Protein AF-A0A1N7KEG3-F1 (afdb_monomer)

Organism: NCBI:txid1161099

Solvent-accessible surface area (backbone atoms only — not comparable to full-atom values): 12971 Å² total; per-residue (Å²): 137,83,78,90,45,62,78,39,63,32,46,33,31,46,54,78,93,48,70,89,59,52,77,68,40,79,45,70,32,32,66,43,70,68,78,50,76,50,59,21,78,75,59,63,53,69,48,45,26,78,82,62,40,30,40,40,30,17,47,94,85,40,78,24,30,35,34,83,50,80,52,70,55,61,47,50,30,37,79,69,72,48,84,52,73,31,46,28,32,35,47,64,62,34,66,95,63,57,53,30,43,31,26,42,28,38,43,67,58,57,72,63,45,54,48,48,51,42,51,51,50,59,50,52,74,73,46,66,90,84,43,46,78,52,74,46,76,48,64,60,54,78,45,27,58,93,49,68,88,51,62,62,54,73,38,78,55,34,45,76,46,74,45,88,60,62,94,89,55,90,65,72,51,33,37,35,34,22,37,81,89,64,52,64,57,40,64,50,46,64,83,44,86,56,37,65,63,52,56,52,42,67,76,74,33,89,43,28,29,40,38,36,38,59,37,71,46,99,87,68,50,53,30,31,43,35,39,40,33,38,77

Structure (mmCIF, N/CA/C/O backbone):
data_AF-A0A1N7KEG3-F1
#
_entry.id   AF-A0A1N7KEG3-F1
#
loop_
_atom_site.group_PDB
_atom_site.id
_atom_site.type_symbol
_atom_site.label_atom_id
_atom_site.label_alt_id
_atom_site.label_comp_id
_atom_site.label_asym_id
_atom_site.label_entity_id
_atom_site.label_seq_id
_atom_site.pdbx_PDB_ins_code
_atom_site.Cartn_x
_atom_site.Cartn_y
_atom_site.Cartn_z
_atom_site.occupancy
_atom_site.B_iso_or_equiv
_atom_site.auth_seq_id
_atom_site.auth_comp_id
_atom_site.auth_asym_id
_atom_site.auth_atom_id
_atom_site.pdbx_PDB_model_num
ATOM 1 N N . MET A 1 1 ? 2.235 18.417 -5.037 1.00 24.36 1 MET A N 1
ATOM 2 C CA . MET A 1 1 ? 3.658 18.332 -5.431 1.00 24.36 1 MET A CA 1
ATOM 3 C C . MET A 1 1 ? 4.254 17.206 -4.620 1.00 24.36 1 MET A C 1
ATOM 5 O O . MET A 1 1 ? 4.095 17.254 -3.410 1.00 24.36 1 MET A O 1
ATOM 9 N N . LEU A 1 2 ? 4.814 16.181 -5.261 1.00 23.03 2 LEU A N 1
ATOM 10 C CA . LEU A 1 2 ? 5.403 15.051 -4.541 1.00 23.03 2 LEU A CA 1
ATOM 11 C C . LEU A 1 2 ? 6.925 15.252 -4.438 1.00 23.03 2 LEU A C 1
ATOM 13 O O . LEU A 1 2 ? 7.518 15.653 -5.447 1.00 23.03 2 LEU A O 1
ATOM 17 N N . PRO A 1 3 ? 7.531 15.061 -3.248 1.00 25.12 3 PRO A N 1
ATOM 18 C CA . PRO A 1 3 ? 8.961 15.243 -3.013 1.00 25.12 3 PRO A CA 1
ATOM 19 C C . PRO A 1 3 ? 9.776 14.140 -3.712 1.00 25.12 3 PRO A C 1
ATOM 21 O O . PRO A 1 3 ? 9.228 13.204 -4.284 1.00 25.12 3 PRO A O 1
ATOM 24 N N . GLY A 1 4 ? 11.094 14.326 -3.779 1.00 29.23 4 GLY A N 1
ATOM 25 C CA . GLY A 1 4 ? 11.983 13.665 -4.738 1.00 29.23 4 GLY A CA 1
ATOM 26 C C . GLY A 1 4 ? 11.990 12.131 -4.706 1.00 29.23 4 GLY A C 1
ATOM 27 O O . GLY A 1 4 ? 12.400 11.520 -3.727 1.00 29.23 4 GLY A O 1
ATOM 28 N N . GLY A 1 5 ? 11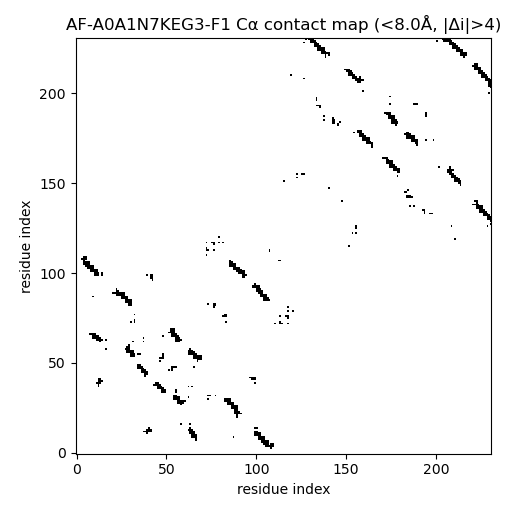.625 11.525 -5.841 1.00 35.38 5 GLY A N 1
ATOM 29 C CA . GLY A 1 5 ? 11.788 10.093 -6.103 1.00 35.38 5 GLY A CA 1
ATOM 30 C C . GLY A 1 5 ? 13.212 9.706 -6.528 1.00 35.38 5 GLY A C 1
ATOM 31 O O . GLY A 1 5 ? 14.027 10.548 -6.905 1.00 35.38 5 GLY A O 1
ATOM 32 N N . PHE A 1 6 ? 13.502 8.402 -6.525 1.00 49.22 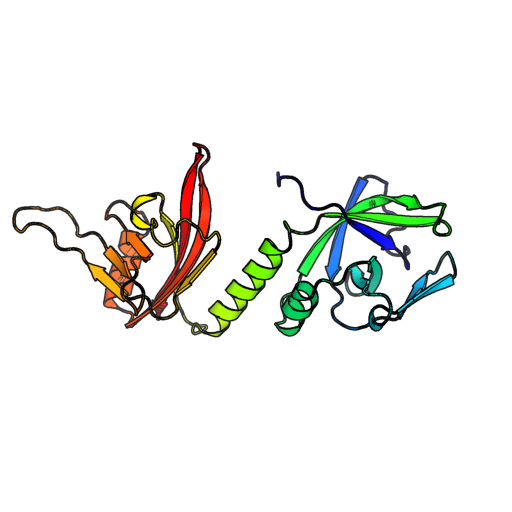6 PHE A N 1
ATOM 33 C CA . PHE A 1 6 ? 14.733 7.868 -7.109 1.00 49.22 6 PHE A CA 1
ATOM 34 C C . PHE A 1 6 ? 14.673 7.956 -8.637 1.00 49.22 6 PHE A C 1
ATOM 36 O O . PHE A 1 6 ? 13.844 7.312 -9.279 1.00 49.22 6 PHE A O 1
ATOM 43 N N . THR A 1 7 ? 15.586 8.731 -9.215 1.00 57.56 7 THR A N 1
ATOM 44 C CA . THR A 1 7 ? 15.780 8.866 -10.661 1.00 57.56 7 THR A CA 1
ATOM 45 C C . THR A 1 7 ? 16.404 7.588 -11.224 1.00 57.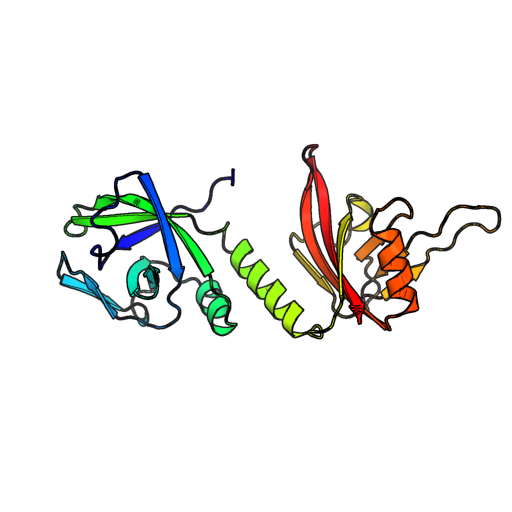56 7 THR A C 1
ATOM 47 O O . THR A 1 7 ? 17.521 7.211 -10.854 1.00 57.56 7 THR A O 1
ATOM 50 N N . ARG A 1 8 ? 15.703 6.912 -12.139 1.00 73.38 8 ARG A N 1
ATOM 51 C CA . ARG A 1 8 ? 16.254 5.806 -12.945 1.00 73.38 8 ARG A CA 1
ATOM 52 C C . ARG A 1 8 ? 16.194 6.151 -14.422 1.00 73.38 8 ARG A C 1
ATOM 54 O O . ARG A 1 8 ? 15.233 6.761 -14.871 1.00 73.38 8 ARG A O 1
ATOM 61 N N . THR A 1 9 ? 17.186 5.721 -15.189 1.00 79.62 9 THR A N 1
ATOM 62 C CA . THR A 1 9 ? 17.136 5.847 -16.648 1.00 79.62 9 THR A CA 1
ATOM 63 C C . THR A 1 9 ? 16.404 4.643 -17.226 1.00 79.62 9 THR A C 1
ATOM 65 O O . THR A 1 9 ? 16.872 3.511 -17.110 1.00 79.62 9 THR A O 1
ATOM 68 N N . LEU A 1 10 ? 15.254 4.884 -17.847 1.00 85.06 10 LEU A N 1
ATOM 69 C CA . LEU A 1 10 ? 14.606 3.946 -18.754 1.00 85.06 10 LEU A CA 1
ATOM 70 C C . LEU A 1 10 ? 15.278 4.059 -20.117 1.00 85.06 10 LEU A C 1
ATOM 72 O O . LEU A 1 10 ? 15.191 5.091 -20.789 1.00 85.06 10 LEU A O 1
ATOM 76 N N . TYR A 1 11 ? 15.941 2.983 -20.518 1.00 85.31 11 TYR A N 1
ATOM 77 C CA . TYR A 1 11 ? 16.557 2.854 -21.827 1.00 85.31 11 TYR A CA 1
ATOM 78 C C . TYR A 1 11 ? 15.470 2.438 -22.818 1.00 85.31 11 TYR A C 1
ATOM 80 O O . TYR A 1 11 ? 14.943 1.327 -22.731 1.00 85.31 11 TYR A O 1
ATOM 88 N N . VAL A 1 12 ? 15.091 3.339 -23.728 1.00 86.81 12 VAL A N 1
ATOM 89 C CA . VAL A 1 12 ? 13.995 3.108 -24.680 1.00 86.81 12 VAL A CA 1
ATOM 90 C C . VAL A 1 12 ? 14.505 2.350 -25.900 1.00 86.81 12 VAL A C 1
ATOM 92 O O . VAL A 1 12 ? 15.305 2.866 -26.679 1.00 86.81 12 VAL A O 1
ATOM 95 N N . TYR A 1 13 ? 14.017 1.125 -26.069 1.00 88.31 13 TYR A N 1
ATOM 96 C CA . TYR A 1 13 ? 14.354 0.231 -27.178 1.00 88.31 13 TYR A CA 1
ATOM 97 C C . TYR A 1 13 ? 13.357 0.379 -28.341 1.00 88.31 13 TYR A C 1
ATOM 99 O O . TYR A 1 13 ? 13.731 0.168 -29.497 1.00 88.31 13 TYR A O 1
ATOM 107 N N . ASP A 1 14 ? 12.124 0.811 -28.060 1.00 87.69 14 ASP A N 1
ATOM 108 C CA . ASP A 1 14 ? 11.145 1.245 -29.060 1.00 87.69 14 ASP A CA 1
ATOM 109 C C . ASP A 1 14 ? 10.625 2.648 -28.726 1.00 87.69 14 ASP A C 1
ATOM 111 O O . ASP A 1 14 ? 9.825 2.831 -27.809 1.00 87.69 14 ASP A O 1
ATOM 115 N N . ASP A 1 15 ? 11.085 3.653 -29.475 1.00 82.62 15 ASP A N 1
ATOM 116 C CA . ASP A 1 15 ? 10.677 5.048 -29.297 1.00 82.62 15 ASP A CA 1
ATOM 117 C C . ASP A 1 15 ? 9.525 5.476 -30.214 1.00 82.62 15 ASP A C 1
ATOM 119 O O . ASP A 1 15 ? 9.118 6.639 -30.165 1.00 82.62 15 ASP A O 1
ATOM 123 N N . SER A 1 16 ? 8.948 4.552 -30.997 1.00 84.44 16 SER A N 1
ATOM 124 C CA . SER A 1 16 ? 7.800 4.829 -31.878 1.00 84.44 16 SER A CA 1
ATOM 125 C C . SER A 1 16 ? 6.645 5.528 -31.139 1.00 84.44 16 SER A C 1
ATOM 127 O O . SER A 1 16 ? 6.122 6.512 -31.664 1.00 84.44 16 SER A O 1
ATOM 129 N N . PRO A 1 17 ? 6.269 5.121 -29.905 1.00 83.12 17 PRO A N 1
ATOM 130 C CA . PRO A 1 17 ? 5.190 5.779 -29.165 1.00 83.12 17 PRO A CA 1
ATOM 131 C C . PRO A 1 17 ? 5.517 7.198 -28.680 1.00 83.12 17 PRO A C 1
ATOM 133 O O . PRO A 1 17 ? 4.617 7.907 -28.235 1.00 83.12 17 PRO A O 1
ATOM 136 N N . PHE A 1 18 ? 6.787 7.607 -28.735 1.00 81.06 18 PHE A N 1
ATOM 137 C CA . PHE A 1 18 ? 7.292 8.863 -28.175 1.00 81.06 18 PHE A CA 1
ATOM 138 C C . PHE A 1 18 ? 7.848 9.810 -29.244 1.00 81.06 18 PHE A C 1
ATOM 140 O O . PHE A 1 18 ? 8.487 10.806 -28.906 1.00 81.06 18 PHE A O 1
ATOM 147 N N . GLN A 1 19 ? 7.624 9.525 -30.531 1.00 80.00 19 GLN A N 1
ATOM 148 C CA . GLN A 1 19 ? 8.151 10.344 -31.629 1.00 80.00 19 GLN A CA 1
ATOM 149 C C . GLN A 1 19 ? 7.662 11.796 -31.578 1.00 80.00 19 GLN A C 1
ATOM 151 O O . GLN A 1 19 ? 8.422 12.701 -31.909 1.00 80.00 19 GLN A O 1
ATOM 156 N N . SER A 1 20 ? 6.429 12.020 -31.118 1.00 82.25 20 SER A N 1
ATOM 157 C CA . SER A 1 20 ? 5.849 13.356 -30.947 1.00 82.25 20 SER A CA 1
ATOM 158 C C . SER A 1 20 ? 6.163 14.003 -29.595 1.00 82.25 20 SER A C 1
ATOM 160 O O . SER A 1 20 ? 5.736 15.130 -29.364 1.00 82.25 20 SER A O 1
ATOM 162 N N . ALA A 1 21 ? 6.841 13.298 -28.684 1.00 82.06 21 ALA A N 1
ATOM 163 C CA . ALA A 1 21 ? 7.107 13.795 -27.340 1.00 82.06 21 ALA A CA 1
ATOM 164 C C . ALA A 1 21 ? 8.352 14.693 -27.321 1.00 82.06 21 ALA A C 1
ATOM 166 O O . ALA A 1 21 ? 9.424 14.308 -27.816 1.00 82.06 21 ALA A O 1
ATOM 167 N N . SER A 1 22 ? 8.205 15.868 -26.721 1.00 83.3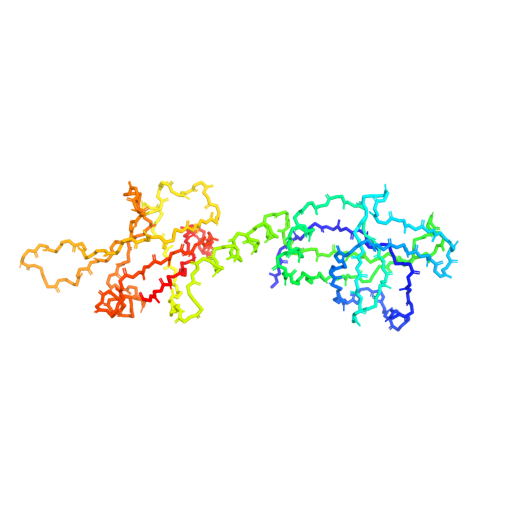8 22 SER A N 1
ATOM 168 C CA . SER A 1 22 ? 9.263 16.855 -26.509 1.00 83.38 22 SER A CA 1
ATOM 169 C C . SER A 1 22 ? 10.061 16.553 -25.241 1.00 83.38 22 SER A C 1
ATOM 171 O O . SER A 1 22 ? 9.601 15.847 -24.345 1.00 83.38 22 SER A O 1
ATOM 173 N N . GLU A 1 23 ? 11.284 17.080 -25.160 1.00 82.56 23 GLU A N 1
ATOM 174 C CA . GLU A 1 23 ? 12.072 17.040 -23.923 1.00 82.56 23 GLU A CA 1
ATOM 175 C C . GLU A 1 23 ? 11.284 17.701 -22.778 1.00 82.56 23 GLU A C 1
ATOM 177 O O . GLU A 1 23 ? 10.722 18.781 -22.950 1.00 82.56 23 GLU A O 1
ATOM 182 N N . GLY A 1 24 ? 11.225 17.040 -21.619 1.00 80.50 24 GLY A N 1
ATOM 183 C CA . GLY A 1 24 ? 10.444 17.482 -20.459 1.00 80.50 24 GLY A CA 1
ATOM 184 C C . GLY A 1 24 ? 9.008 16.948 -20.391 1.00 80.50 24 GLY A C 1
ATOM 185 O O . GLY A 1 24 ? 8.387 17.042 -19.328 1.00 80.50 24 GLY A O 1
ATOM 186 N N . ASP A 1 25 ? 8.490 16.330 -21.458 1.00 82.19 25 ASP A N 1
ATOM 187 C CA . ASP A 1 25 ? 7.147 15.746 -21.444 1.00 82.19 25 ASP A CA 1
ATOM 188 C C . ASP A 1 25 ? 7.023 14.635 -20.396 1.00 82.19 25 ASP A C 1
ATOM 190 O O . ASP A 1 25 ? 7.949 13.859 -20.146 1.00 82.19 25 ASP A O 1
ATOM 194 N N . SER A 1 26 ? 5.842 14.554 -19.784 1.00 82.81 26 SER A N 1
ATOM 195 C CA . SER A 1 26 ? 5.495 13.519 -18.812 1.00 82.81 26 SER A CA 1
ATOM 196 C C . SER A 1 26 ? 4.725 12.385 -19.476 1.00 82.81 26 SER A C 1
ATOM 198 O O . SER A 1 26 ? 3.682 12.608 -20.086 1.00 82.81 26 SER A O 1
ATOM 200 N N . ILE A 1 27 ? 5.206 11.160 -19.298 1.00 85.44 27 ILE A N 1
ATOM 201 C CA . ILE A 1 27 ? 4.629 9.941 -19.863 1.00 85.44 27 ILE A CA 1
ATOM 202 C C . ILE A 1 27 ? 4.418 8.935 -18.736 1.00 85.44 27 ILE A C 1
ATOM 204 O O . ILE A 1 27 ? 5.209 8.872 -17.801 1.00 85.44 27 ILE A O 1
ATOM 208 N N . TYR A 1 28 ? 3.359 8.136 -18.813 1.00 84.31 28 TYR A N 1
ATOM 209 C CA . TYR A 1 28 ? 3.124 7.053 -17.863 1.00 84.31 28 TYR A CA 1
ATOM 210 C C . TYR A 1 28 ? 3.484 5.718 -18.495 1.00 84.31 28 TYR A C 1
ATOM 212 O O . TYR A 1 28 ? 3.039 5.410 -19.602 1.00 84.31 28 TYR A O 1
ATOM 220 N N . VAL A 1 29 ? 4.281 4.935 -17.781 1.00 85.94 29 VAL A N 1
ATOM 221 C CA . VAL A 1 29 ? 4.662 3.583 -18.181 1.00 85.94 29 VAL A CA 1
ATOM 222 C C . VAL A 1 29 ? 4.264 2.596 -17.099 1.00 85.94 29 VAL A C 1
ATOM 224 O O . VAL A 1 29 ? 4.275 2.907 -15.912 1.00 85.94 29 VAL A O 1
ATOM 227 N N . GLU A 1 30 ? 3.893 1.403 -17.518 1.00 85.19 30 GLU A N 1
ATOM 228 C CA . GLU A 1 30 ? 3.509 0.302 -16.648 1.00 85.19 30 GLU A CA 1
ATOM 229 C C . GLU A 1 30 ? 4.646 -0.711 -16.582 1.00 85.19 30 GLU A C 1
ATOM 231 O O . GLU A 1 30 ? 5.347 -0.927 -17.567 1.00 85.19 30 GLU A O 1
ATOM 236 N N . PHE A 1 31 ? 4.846 -1.339 -15.432 1.00 82.12 31 PHE A N 1
ATOM 237 C CA . PHE A 1 31 ? 5.831 -2.407 -15.313 1.00 82.12 31 PHE A CA 1
ATOM 238 C C . PHE A 1 31 ? 5.376 -3.646 -16.093 1.00 82.12 31 PHE A C 1
ATOM 240 O O . PHE A 1 31 ? 4.280 -4.155 -15.863 1.00 82.12 31 PHE A O 1
ATOM 247 N N . PHE A 1 32 ? 6.219 -4.142 -17.006 1.00 83.88 32 PHE A N 1
ATOM 248 C CA . PHE A 1 32 ? 6.014 -5.446 -17.624 1.00 83.88 32 PHE A CA 1
ATOM 249 C C . PHE A 1 32 ? 6.527 -6.527 -16.673 1.00 83.88 32 PHE A C 1
ATOM 251 O O . PHE A 1 32 ? 7.689 -6.495 -16.263 1.00 83.88 32 PHE A O 1
ATOM 258 N N . PRO A 1 33 ? 5.684 -7.498 -16.338 1.00 67.81 33 PRO A N 1
ATOM 259 C CA . PRO A 1 33 ? 6.000 -8.426 -15.270 1.00 67.81 33 PRO A CA 1
ATOM 260 C C . PRO A 1 33 ? 6.635 -9.741 -15.700 1.00 67.81 33 PRO A C 1
ATOM 262 O O . PRO A 1 33 ? 7.205 -10.460 -14.880 1.00 67.81 33 PRO A O 1
ATOM 265 N N . GLY A 1 34 ? 6.456 -10.086 -16.969 1.00 73.50 34 GLY A N 1
ATOM 266 C CA . GLY A 1 34 ? 7.052 -11.268 -17.545 1.00 73.50 34 GLY A CA 1
ATOM 267 C C . GLY A 1 34 ? 8.506 -11.019 -17.899 1.00 73.50 34 GLY A C 1
ATOM 268 O O . GLY A 1 34 ? 9.056 -9.924 -17.762 1.00 73.50 34 GLY A O 1
ATOM 269 N N . GLU A 1 35 ? 9.115 -12.058 -18.435 1.00 82.69 35 GLU A N 1
ATOM 270 C CA . GLU A 1 35 ? 10.404 -11.922 -19.082 1.00 82.69 35 GLU A CA 1
ATOM 271 C C . GLU A 1 35 ? 10.187 -11.484 -20.523 1.00 82.69 35 GLU A C 1
ATOM 273 O O . GLU A 1 35 ? 9.289 -11.963 -21.218 1.00 82.69 35 GLU A O 1
ATOM 278 N N . ALA A 1 36 ? 11.008 -10.546 -20.961 1.00 86.19 36 ALA A N 1
ATOM 279 C CA . ALA A 1 36 ? 10.976 -10.004 -22.294 1.00 86.19 36 ALA A CA 1
ATOM 280 C C . ALA A 1 36 ? 12.386 -9.993 -22.873 1.00 86.19 36 ALA A C 1
ATOM 282 O O . ALA A 1 36 ? 13.368 -9.679 -22.199 1.00 86.19 36 ALA A O 1
ATOM 283 N N . VAL A 1 37 ? 12.451 -10.275 -24.167 1.00 91.12 37 VAL A N 1
ATOM 284 C CA . VAL A 1 37 ? 13.624 -9.982 -24.978 1.00 91.12 37 VAL A CA 1
ATOM 285 C C . VAL A 1 37 ? 13.279 -8.759 -25.809 1.00 91.12 37 VAL A C 1
ATOM 287 O O . VAL A 1 37 ? 12.388 -8.814 -26.658 1.00 91.12 37 VAL A O 1
ATOM 290 N N . LEU A 1 38 ? 13.943 -7.638 -25.541 1.00 90.69 38 LEU A N 1
ATOM 291 C CA . LEU A 1 38 ? 13.735 -6.403 -26.290 1.00 90.69 38 LEU A CA 1
ATOM 292 C C . LEU A 1 38 ? 14.910 -6.192 -27.227 1.00 90.69 38 LEU A C 1
ATOM 294 O O . LEU A 1 38 ? 16.064 -6.270 -26.817 1.00 90.69 38 LEU A O 1
ATOM 298 N N . ARG A 1 39 ? 14.611 -5.850 -28.479 1.00 90.44 39 ARG A N 1
ATOM 299 C CA . ARG A 1 39 ? 15.610 -5.442 -29.463 1.00 90.44 39 ARG A CA 1
ATOM 300 C C . ARG A 1 39 ? 15.402 -3.981 -29.826 1.00 90.44 39 ARG A C 1
ATOM 302 O O . ARG A 1 39 ? 14.319 -3.592 -30.249 1.00 90.44 39 ARG A O 1
ATOM 309 N N . SER A 1 40 ? 16.448 -3.183 -29.662 1.00 85.56 40 SER A N 1
ATOM 310 C CA . SER A 1 40 ? 16.448 -1.760 -29.967 1.00 85.56 40 SER A CA 1
ATOM 311 C C . SER A 1 40 ? 16.233 -1.555 -31.461 1.00 85.56 40 SER A C 1
ATOM 313 O O . SER A 1 40 ? 17.023 -2.037 -32.276 1.00 85.56 40 SER A O 1
ATOM 315 N N . LYS A 1 41 ? 15.198 -0.795 -31.832 1.00 83.75 41 LYS A N 1
ATOM 316 C CA . LYS A 1 41 ? 14.941 -0.418 -33.232 1.00 83.75 41 LYS A CA 1
ATOM 317 C C . LYS A 1 41 ? 16.010 0.517 -33.804 1.00 83.75 41 LYS A C 1
ATOM 319 O O . LYS A 1 41 ? 16.135 0.611 -35.020 1.00 83.75 41 LYS A O 1
ATOM 324 N N . LYS A 1 42 ? 16.775 1.202 -32.946 1.00 80.25 42 LYS A N 1
ATOM 325 C CA . LYS A 1 42 ? 17.812 2.167 -33.348 1.00 80.25 42 LYS A CA 1
ATOM 326 C C . LYS A 1 42 ? 19.196 1.548 -33.463 1.00 80.25 42 LYS A C 1
ATOM 328 O O . LYS A 1 42 ? 19.848 1.688 -34.489 1.00 80.25 42 LYS A O 1
ATOM 333 N N . SER A 1 43 ? 19.644 0.881 -32.404 1.00 80.12 43 SER A N 1
ATOM 334 C CA . SER A 1 43 ? 21.006 0.344 -32.314 1.00 80.12 43 SER A CA 1
ATOM 335 C C . SER A 1 43 ? 21.093 -1.142 -32.659 1.00 80.12 43 SER A C 1
ATOM 337 O O . SER A 1 43 ? 22.189 -1.666 -32.826 1.00 80.12 43 SER A O 1
ATOM 339 N N . GLY A 1 44 ? 19.962 -1.852 -32.731 1.00 82.69 44 GLY A N 1
ATOM 340 C CA . GLY A 1 44 ? 19.927 -3.305 -32.907 1.00 82.69 44 GLY A CA 1
ATOM 341 C C . GLY A 1 44 ? 20.334 -4.10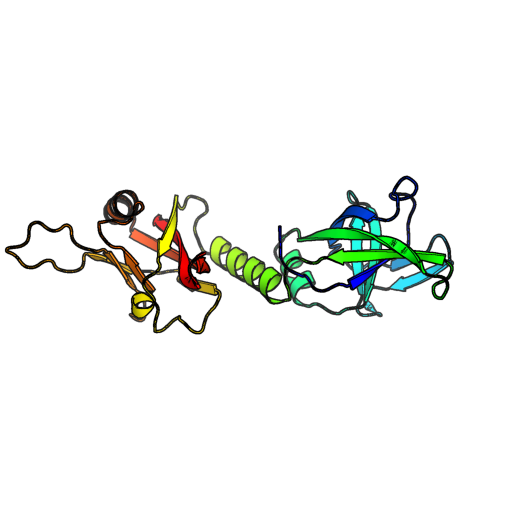5 -31.664 1.00 82.69 44 GLY A C 1
ATOM 342 O O . GLY A 1 44 ? 20.204 -5.331 -31.690 1.00 82.69 44 GLY A O 1
ATOM 343 N N . ALA A 1 45 ? 20.780 -3.432 -30.595 1.00 83.44 45 ALA A N 1
ATOM 344 C CA . ALA A 1 45 ? 21.128 -4.035 -29.312 1.00 83.44 45 ALA A CA 1
ATOM 345 C C . ALA A 1 45 ? 19.946 -4.825 -28.746 1.00 83.44 45 ALA A C 1
ATOM 347 O O . ALA A 1 45 ? 18.796 -4.413 -28.891 1.00 83.44 45 ALA A O 1
ATOM 348 N N . THR A 1 46 ? 20.227 -5.958 -28.115 1.00 88.56 46 THR A N 1
ATOM 349 C CA . THR A 1 46 ? 19.206 -6.820 -27.516 1.00 88.56 46 THR A CA 1
ATOM 350 C C . THR A 1 46 ? 19.444 -6.899 -26.019 1.00 88.56 46 THR A C 1
ATOM 352 O O . THR A 1 46 ? 20.596 -6.974 -25.611 1.00 88.56 46 THR A O 1
ATOM 355 N N . VAL A 1 47 ? 18.363 -6.873 -25.243 1.00 88.19 47 VAL A N 1
ATOM 356 C CA . VAL A 1 47 ? 18.374 -7.124 -23.802 1.00 88.19 47 VAL A CA 1
ATOM 357 C C . VAL A 1 47 ? 17.437 -8.280 -23.488 1.00 88.19 47 VAL A C 1
ATOM 359 O O . VAL A 1 47 ? 16.282 -8.278 -23.925 1.00 88.19 47 VAL A O 1
ATOM 362 N N . ASP A 1 48 ? 17.929 -9.257 -22.735 1.00 87.50 48 ASP A N 1
ATOM 363 C CA . ASP A 1 48 ? 17.109 -10.311 -22.135 1.00 87.50 48 ASP A CA 1
ATOM 364 C C . ASP A 1 48 ? 16.908 -9.991 -20.652 1.00 87.50 48 ASP A C 1
ATOM 366 O O . ASP A 1 48 ? 17.839 -10.068 -19.843 1.00 87.50 48 ASP A O 1
ATOM 370 N N . THR A 1 49 ? 15.678 -9.638 -20.272 1.00 85.56 49 THR A N 1
ATOM 371 C CA . THR A 1 49 ? 15.372 -9.243 -18.890 1.00 85.56 49 THR A CA 1
ATOM 372 C C . THR A 1 49 ? 15.654 -10.345 -17.871 1.00 85.56 49 THR A C 1
ATOM 374 O O . THR A 1 49 ? 15.913 -10.034 -16.708 1.00 85.56 49 THR A O 1
ATOM 377 N N . ARG A 1 50 ? 15.618 -11.623 -18.280 1.00 81.12 50 ARG A N 1
ATOM 378 C CA . ARG A 1 50 ? 15.944 -12.760 -17.407 1.00 81.12 50 ARG A CA 1
ATOM 379 C C . ARG A 1 50 ? 17.438 -12.797 -17.090 1.00 81.12 50 ARG A C 1
ATOM 381 O O . ARG A 1 50 ? 17.808 -13.066 -15.951 1.00 81.12 50 ARG A O 1
ATOM 388 N N . GLN A 1 51 ? 18.285 -12.541 -18.085 1.00 83.75 51 GLN A N 1
ATOM 389 C CA . GLN A 1 51 ? 19.741 -12.683 -17.970 1.00 83.75 51 GLN A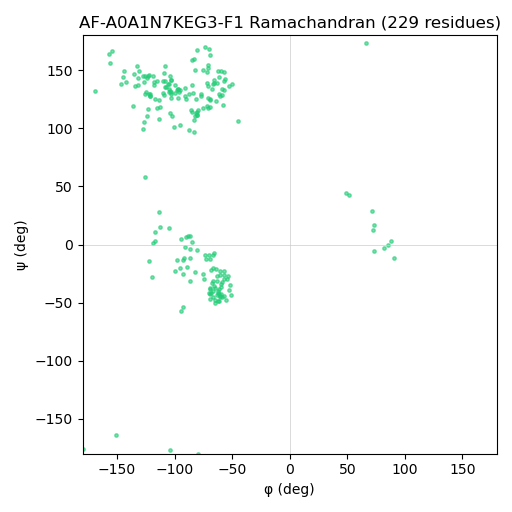 CA 1
ATOM 390 C C . GLN A 1 51 ? 20.413 -11.427 -17.408 1.00 83.75 51 GLN A C 1
ATOM 392 O O . GLN A 1 51 ? 21.421 -11.523 -16.712 1.00 83.75 51 GLN A O 1
ATOM 397 N N . GLU A 1 52 ? 19.848 -10.251 -17.680 1.00 79.94 52 GLU A N 1
ATOM 398 C CA . GLU A 1 52 ? 20.515 -8.966 -17.440 1.00 79.94 52 GLU A CA 1
ATOM 399 C C . GLU A 1 52 ? 19.996 -8.207 -16.212 1.00 79.94 52 GLU A C 1
ATOM 401 O O . GLU A 1 52 ? 20.283 -7.021 -16.047 1.00 79.94 52 GLU A O 1
ATOM 406 N N . ASN A 1 53 ? 19.235 -8.867 -15.328 1.00 78.06 53 ASN A N 1
ATOM 407 C CA . ASN A 1 53 ? 18.603 -8.233 -14.160 1.00 78.06 53 ASN A CA 1
ATOM 408 C C . ASN A 1 53 ? 17.862 -6.939 -14.536 1.00 78.06 53 ASN A C 1
ATOM 410 O O . ASN A 1 53 ? 17.980 -5.910 -13.865 1.00 78.06 53 ASN A O 1
ATOM 414 N N . ALA A 1 54 ? 17.118 -6.986 -15.638 1.00 80.44 54 ALA A N 1
ATOM 415 C CA . ALA A 1 54 ? 16.401 -5.838 -16.162 1.00 80.44 54 ALA A CA 1
ATOM 416 C C . ALA A 1 54 ? 14.894 -5.998 -15.962 1.00 80.44 54 ALA A C 1
ATOM 418 O O . ALA A 1 54 ? 14.363 -7.104 -15.893 1.00 80.44 54 ALA A O 1
ATOM 419 N N . VAL A 1 55 ? 14.199 -4.871 -15.876 1.00 82.69 55 VAL A N 1
ATOM 420 C CA . VAL A 1 55 ? 12.740 -4.812 -15.784 1.00 82.69 55 VAL A CA 1
ATOM 421 C C . VAL A 1 55 ? 12.227 -4.092 -17.014 1.00 82.69 55 VAL A C 1
ATOM 423 O O . VAL A 1 55 ? 12.685 -2.988 -17.312 1.00 82.69 55 VAL A O 1
ATOM 426 N N . CYS A 1 56 ? 11.312 -4.728 -17.740 1.00 88.25 56 CYS A N 1
ATOM 427 C CA . CYS A 1 56 ? 10.687 -4.145 -18.917 1.00 88.25 56 CYS A CA 1
ATOM 428 C C . CYS A 1 56 ? 9.525 -3.229 -18.514 1.00 88.25 56 CYS A C 1
ATOM 430 O O . CYS A 1 56 ? 8.873 -3.437 -17.494 1.00 88.25 56 CYS A O 1
ATOM 432 N N . TYR A 1 57 ? 9.275 -2.206 -19.327 1.00 88.75 57 TYR A N 1
ATOM 433 C CA . TYR A 1 57 ? 8.162 -1.282 -19.166 1.00 88.75 57 TYR A CA 1
ATOM 434 C C . TYR A 1 57 ? 7.312 -1.244 -20.427 1.00 88.75 57 TYR A C 1
ATOM 436 O O . TYR A 1 57 ? 7.821 -1.282 -21.552 1.00 88.75 57 TYR A O 1
ATOM 444 N N . LEU A 1 58 ? 6.009 -1.115 -20.212 1.00 90.12 58 LEU A N 1
ATOM 445 C CA . LEU A 1 58 ? 4.981 -0.971 -21.220 1.00 90.12 58 LEU A CA 1
ATOM 446 C C . LEU A 1 58 ? 4.524 0.483 -21.310 1.00 90.12 58 LEU A C 1
ATOM 448 O O . LEU A 1 58 ? 4.303 1.148 -20.301 1.00 90.12 58 LEU A O 1
ATOM 452 N N . HIS A 1 59 ? 4.259 0.953 -22.520 1.00 89.06 59 HIS A N 1
ATOM 453 C CA . HIS A 1 59 ? 3.446 2.137 -22.757 1.00 89.06 59 HIS A CA 1
ATOM 454 C C . HIS A 1 59 ? 2.181 1.708 -23.494 1.00 89.06 59 HIS A C 1
ATOM 456 O O . HIS A 1 59 ? 2.254 1.178 -24.602 1.00 89.06 59 HIS A O 1
ATOM 462 N N . ARG A 1 60 ? 1.012 1.911 -22.870 1.00 86.50 60 ARG A N 1
ATOM 463 C CA . ARG A 1 60 ? -0.296 1.494 -23.420 1.00 86.50 60 ARG A CA 1
ATOM 464 C C . ARG A 1 60 ? -0.313 0.016 -23.856 1.00 86.50 60 ARG A C 1
ATOM 466 O O . ARG A 1 60 ? -0.812 -0.317 -24.926 1.00 86.50 60 ARG A O 1
ATOM 473 N N . GLY A 1 61 ? 0.276 -0.859 -23.039 1.00 85.12 61 GLY A N 1
ATOM 474 C CA . GLY A 1 61 ? 0.350 -2.301 -23.296 1.00 85.12 61 GLY A CA 1
ATOM 475 C C . GLY A 1 61 ? 1.471 -2.755 -24.241 1.00 85.12 61 GLY A C 1
ATOM 476 O O . GLY A 1 61 ? 1.621 -3.954 -24.439 1.00 85.12 61 GLY A O 1
ATOM 477 N N . GLN A 1 62 ? 2.266 -1.842 -24.812 1.00 89.06 62 GLN A N 1
ATOM 478 C CA . GLN A 1 62 ? 3.364 -2.181 -25.728 1.00 89.06 62 GLN A CA 1
ATOM 479 C C . GLN A 1 62 ? 4.731 -2.043 -25.042 1.00 89.06 62 GLN A C 1
ATOM 481 O O . GLN A 1 62 ? 4.969 -0.997 -24.434 1.00 89.06 62 GLN A O 1
ATOM 486 N N . PRO A 1 63 ? 5.641 -3.032 -25.138 1.00 90.25 63 PRO A N 1
ATOM 487 C CA . PRO A 1 63 ? 6.993 -2.926 -24.589 1.00 90.25 63 PRO A CA 1
ATOM 488 C C . PRO A 1 63 ? 7.770 -1.769 -25.215 1.00 90.25 63 PRO A C 1
ATOM 490 O O . PRO A 1 63 ? 7.878 -1.684 -26.436 1.00 90.25 63 PRO A O 1
ATOM 493 N N . VAL A 1 64 ? 8.335 -0.891 -24.385 1.00 90.81 64 VAL A N 1
ATOM 494 C CA . VAL A 1 64 ? 9.077 0.292 -24.861 1.00 90.81 64 VAL A CA 1
ATOM 495 C C . VAL A 1 64 ? 10.531 0.327 -24.427 1.00 90.81 64 VAL A C 1
ATOM 497 O O . VAL A 1 64 ? 11.367 0.899 -25.125 1.00 90.81 64 VAL A O 1
ATOM 500 N N . GLY A 1 65 ? 10.877 -0.276 -23.295 1.00 89.50 65 GLY A N 1
ATOM 501 C CA . GLY A 1 65 ? 12.236 -0.183 -22.780 1.00 89.50 65 GLY A CA 1
ATOM 502 C C . GLY A 1 65 ? 12.450 -0.936 -21.484 1.00 89.50 65 GLY A C 1
ATOM 503 O O . GLY A 1 65 ? 11.544 -1.611 -20.989 1.00 89.50 65 GLY A O 1
ATOM 504 N N . VAL A 1 66 ? 13.660 -0.797 -20.948 1.00 87.19 66 VAL A N 1
ATOM 505 C CA . VAL A 1 66 ? 14.080 -1.458 -19.712 1.00 87.19 66 VAL A CA 1
ATOM 506 C C . VAL A 1 66 ? 14.785 -0.518 -18.736 1.00 87.19 66 VAL A C 1
ATOM 508 O O . VAL A 1 66 ? 15.439 0.447 -19.138 1.00 87.19 66 VAL A O 1
ATOM 511 N N . THR A 1 67 ? 14.713 -0.844 -17.447 1.00 85.12 67 THR A N 1
ATOM 512 C CA . THR A 1 67 ? 15.686 -0.395 -16.439 1.00 85.12 67 THR A CA 1
ATOM 513 C C . THR A 1 67 ? 16.545 -1.566 -16.000 1.00 85.12 67 THR A C 1
ATOM 515 O O . THR A 1 67 ? 16.012 -2.650 -15.773 1.00 85.12 67 THR A O 1
ATOM 518 N N . PHE A 1 68 ? 17.839 -1.343 -15.789 1.00 76.12 68 PHE A N 1
ATOM 519 C CA . PHE A 1 68 ? 18.737 -2.346 -15.216 1.00 76.12 68 PHE A CA 1
ATOM 520 C C . PHE A 1 68 ? 18.711 -2.246 -13.686 1.00 76.12 68 PHE A C 1
ATOM 522 O O . PHE A 1 68 ? 19.331 -1.362 -13.096 1.00 76.12 68 PHE A O 1
ATOM 529 N N . SER A 1 69 ? 17.927 -3.114 -13.051 1.00 67.56 69 SER A N 1
ATOM 530 C CA . SER A 1 69 ? 17.884 -3.308 -11.601 1.00 67.56 69 SER A CA 1
ATOM 531 C C . SER A 1 69 ? 17.072 -4.559 -11.278 1.00 67.56 69 SER A C 1
ATOM 533 O O . SER A 1 69 ? 15.932 -4.680 -11.732 1.00 67.56 69 SER A O 1
ATOM 535 N N . SER A 1 70 ? 17.588 -5.436 -10.418 1.00 57.53 70 SER A N 1
ATOM 536 C CA . SER A 1 70 ? 16.759 -6.448 -9.771 1.00 57.53 70 SER A CA 1
ATOM 537 C C . SER A 1 70 ? 15.925 -5.771 -8.683 1.00 57.53 70 SER A C 1
ATOM 539 O O . SER A 1 70 ? 16.457 -5.202 -7.734 1.00 57.53 70 SER A O 1
ATOM 541 N N . ASN A 1 71 ? 14.603 -5.800 -8.810 1.00 67.31 71 ASN A N 1
ATOM 542 C CA . ASN A 1 71 ? 13.735 -5.450 -7.693 1.00 67.31 71 ASN A CA 1
ATOM 543 C C . ASN A 1 71 ? 12.731 -6.583 -7.504 1.00 67.31 71 ASN A C 1
ATOM 545 O O . ASN A 1 71 ? 11.766 -6.706 -8.260 1.00 67.31 71 ASN A O 1
ATOM 549 N N . ALA A 1 72 ? 13.022 -7.453 -6.533 1.00 69.25 72 ALA A N 1
ATOM 550 C CA . ALA A 1 72 ? 12.184 -8.599 -6.190 1.00 69.25 72 ALA A CA 1
ATOM 551 C C . ALA A 1 72 ? 10.736 -8.173 -5.893 1.00 69.25 72 ALA A C 1
ATOM 553 O O . ALA A 1 72 ? 9.806 -8.903 -6.222 1.00 69.25 72 ALA A O 1
ATOM 554 N N . ASP A 1 73 ? 10.539 -6.954 -5.388 1.00 69.19 73 ASP A N 1
ATOM 555 C CA . ASP A 1 73 ? 9.219 -6.437 -5.032 1.00 69.19 73 ASP A CA 1
ATOM 556 C C . ASP A 1 73 ? 8.391 -6.049 -6.251 1.00 69.19 73 ASP A C 1
ATOM 558 O O . ASP A 1 73 ? 7.180 -6.211 -6.234 1.00 69.19 73 ASP A O 1
ATOM 562 N N . LEU A 1 74 ? 9.014 -5.624 -7.353 1.00 69.62 74 LEU A N 1
ATOM 563 C CA . LEU A 1 74 ? 8.278 -5.390 -8.600 1.00 69.62 74 LEU A CA 1
ATOM 564 C C . LEU A 1 74 ? 7.726 -6.700 -9.170 1.00 69.62 74 LEU A C 1
ATOM 566 O O . LEU A 1 74 ? 6.589 -6.742 -9.637 1.00 69.62 74 LEU A O 1
ATOM 570 N N . LYS A 1 75 ? 8.524 -7.775 -9.096 1.00 69.44 75 LYS A N 1
ATOM 571 C CA . LYS A 1 75 ? 8.092 -9.118 -9.504 1.00 69.44 75 LYS A CA 1
ATOM 572 C C . LYS A 1 75 ? 6.971 -9.622 -8.594 1.00 69.44 75 LYS A C 1
ATOM 574 O O . LYS A 1 75 ? 5.927 -10.029 -9.092 1.00 69.44 75 LYS A O 1
ATOM 579 N N . LEU A 1 76 ? 7.148 -9.502 -7.278 1.00 71.50 76 LEU A N 1
ATOM 580 C CA . LEU A 1 76 ? 6.160 -9.921 -6.283 1.00 71.50 76 LEU A CA 1
ATOM 581 C C . LEU A 1 76 ? 4.840 -9.140 -6.389 1.00 71.50 76 LEU A C 1
ATOM 583 O O . LEU A 1 76 ? 3.767 -9.734 -6.304 1.00 71.50 76 LEU A O 1
ATOM 587 N N . ALA A 1 77 ? 4.896 -7.821 -6.599 1.00 68.75 77 ALA A N 1
ATOM 588 C CA . ALA A 1 77 ? 3.711 -6.992 -6.811 1.00 68.75 77 ALA A CA 1
ATOM 589 C C . ALA A 1 77 ? 2.902 -7.501 -8.006 1.00 68.75 77 ALA A C 1
ATOM 591 O O . ALA A 1 77 ? 1.686 -7.667 -7.908 1.00 68.75 77 ALA A O 1
ATOM 592 N N . HIS A 1 78 ? 3.575 -7.834 -9.106 1.00 66.31 78 HIS A N 1
ATOM 593 C CA . HIS A 1 78 ? 2.883 -8.428 -10.232 1.00 66.31 78 HIS A CA 1
ATOM 594 C C . HIS A 1 78 ? 2.331 -9.828 -9.956 1.00 66.31 78 HIS A C 1
ATOM 596 O O . HIS A 1 78 ? 1.206 -10.102 -10.362 1.00 66.31 78 HIS A O 1
ATOM 602 N N . GLU A 1 79 ? 3.088 -10.734 -9.329 1.00 69.69 79 GLU A N 1
ATOM 603 C CA . GLU A 1 79 ? 2.580 -12.079 -8.994 1.00 69.69 79 GLU A CA 1
ATOM 604 C C . GLU A 1 79 ? 1.265 -11.998 -8.203 1.00 69.69 79 GLU A C 1
ATOM 606 O O . GLU A 1 79 ? 0.401 -12.865 -8.307 1.00 69.69 79 GLU A O 1
ATOM 611 N N . LYS A 1 80 ? 1.085 -10.896 -7.473 1.00 66.44 80 LYS A N 1
ATOM 612 C CA . LYS A 1 80 ? -0.121 -10.535 -6.730 1.00 66.44 80 LYS A CA 1
ATOM 613 C C . LYS A 1 80 ? -1.161 -9.745 -7.539 1.00 66.44 80 LYS A C 1
ATOM 615 O O . LYS A 1 80 ? -2.134 -9.278 -6.969 1.00 66.44 80 LYS A O 1
ATOM 620 N N . GLY A 1 81 ? -0.992 -9.569 -8.845 1.00 65.69 81 GLY A N 1
ATOM 621 C CA . GLY A 1 81 ? -1.908 -8.823 -9.716 1.00 65.69 81 GLY A CA 1
ATOM 622 C C . GLY A 1 81 ? -1.887 -7.301 -9.522 1.00 65.69 81 GLY A C 1
ATOM 623 O O . GLY A 1 81 ? -2.769 -6.607 -10.033 1.00 65.69 81 GLY A O 1
ATOM 624 N N . ILE A 1 82 ? -0.903 -6.755 -8.801 1.00 69.75 82 ILE A N 1
ATOM 625 C CA . ILE A 1 82 ? -0.785 -5.317 -8.541 1.00 69.75 82 ILE A CA 1
ATOM 626 C C . ILE A 1 82 ? -0.131 -4.650 -9.751 1.00 69.75 82 ILE A C 1
ATOM 628 O O . ILE A 1 82 ? 1.046 -4.856 -10.050 1.00 69.75 82 ILE A O 1
ATOM 632 N N . ARG A 1 83 ? -0.900 -3.808 -10.445 1.00 72.19 83 ARG A N 1
ATOM 633 C CA . ARG A 1 83 ? -0.399 -3.011 -11.569 1.00 72.19 83 ARG A CA 1
ATOM 634 C C . ARG A 1 83 ? 0.356 -1.798 -11.045 1.00 72.19 83 ARG A C 1
ATOM 636 O O . ARG A 1 83 ? -0.231 -0.911 -10.428 1.00 72.19 83 ARG A O 1
ATOM 643 N N . LEU A 1 84 ? 1.653 -1.747 -11.319 1.00 72.56 84 LEU A N 1
ATOM 644 C CA . LEU A 1 84 ? 2.505 -0.619 -10.962 1.00 72.56 84 LEU A CA 1
ATOM 645 C C . LEU A 1 84 ? 2.639 0.321 -12.165 1.00 72.56 84 LEU A C 1
ATOM 647 O O . LEU A 1 84 ? 2.930 -0.114 -13.281 1.00 72.56 84 LEU A O 1
ATOM 651 N N . ILE A 1 85 ? 2.435 1.618 -11.936 1.00 76.50 85 ILE A N 1
ATOM 652 C CA . ILE A 1 85 ? 2.565 2.663 -12.957 1.00 76.50 85 ILE A CA 1
ATOM 653 C C . ILE A 1 85 ? 3.618 3.662 -12.483 1.00 76.50 85 ILE A C 1
ATOM 655 O O . ILE A 1 85 ? 3.535 4.189 -11.375 1.00 76.50 85 ILE A O 1
ATOM 659 N N . ALA A 1 86 ? 4.603 3.932 -13.331 1.00 76.38 86 ALA A N 1
ATOM 660 C CA . ALA A 1 86 ? 5.646 4.918 -13.100 1.00 76.38 86 ALA A CA 1
ATOM 661 C C . ALA A 1 86 ? 5.463 6.128 -14.021 1.00 76.38 86 ALA A C 1
ATOM 663 O O . ALA A 1 86 ? 5.020 6.009 -15.168 1.00 76.38 86 ALA A O 1
ATOM 664 N N . LYS A 1 87 ? 5.846 7.306 -13.525 1.00 79.88 87 LYS A N 1
ATOM 665 C CA . LYS A 1 87 ? 5.928 8.522 -14.334 1.00 79.88 87 LYS A CA 1
ATOM 666 C C . LYS A 1 87 ? 7.335 8.625 -14.920 1.00 79.88 87 LYS A C 1
ATOM 668 O O . LYS A 1 87 ? 8.313 8.624 -14.184 1.00 79.88 87 LYS A O 1
ATOM 673 N N . ALA A 1 88 ? 7.444 8.756 -16.232 1.00 81.69 88 ALA A N 1
ATOM 674 C CA . ALA A 1 88 ? 8.681 8.982 -16.963 1.00 81.69 88 ALA A CA 1
ATOM 675 C C . ALA A 1 88 ? 8.721 10.421 -17.500 1.00 81.69 88 ALA A C 1
ATOM 677 O O . ALA A 1 88 ? 7.729 10.902 -18.045 1.00 81.69 88 ALA A O 1
ATOM 678 N N . ILE A 1 89 ? 9.858 11.101 -17.370 1.00 83.50 89 ILE A N 1
ATOM 679 C CA . ILE A 1 89 ? 10.128 12.401 -17.991 1.00 83.50 89 ILE A CA 1
ATOM 680 C C . ILE A 1 89 ? 11.036 12.194 -19.195 1.00 83.50 89 ILE A C 1
ATOM 682 O O . ILE A 1 89 ? 12.058 11.509 -19.109 1.00 83.50 89 ILE A O 1
ATOM 686 N N . VAL A 1 90 ? 10.666 12.786 -20.325 1.00 81.06 90 VAL A N 1
ATOM 687 C CA . VAL A 1 90 ? 11.425 12.671 -21.569 1.00 81.06 90 VAL A CA 1
ATOM 688 C C . VAL A 1 90 ? 12.757 13.408 -21.467 1.00 81.06 90 VAL A C 1
ATOM 690 O O . VAL A 1 90 ? 12.783 14.622 -21.285 1.00 81.06 90 VAL A O 1
ATOM 693 N N . GLY A 1 91 ? 13.857 12.663 -21.604 1.00 79.94 91 GLY A N 1
ATOM 694 C CA . GLY A 1 91 ? 15.216 13.193 -21.634 1.00 79.94 91 GLY A CA 1
ATOM 695 C C . GLY A 1 91 ? 15.826 13.219 -23.036 1.00 79.94 91 GLY A C 1
ATOM 696 O O . GLY A 1 91 ? 15.195 12.864 -24.039 1.00 79.94 91 GLY A O 1
ATOM 697 N N . LYS A 1 92 ? 17.095 13.635 -23.093 1.00 76.31 92 LYS A N 1
ATOM 698 C CA . LYS A 1 92 ? 17.881 13.689 -24.331 1.00 76.31 92 LYS A CA 1
ATOM 699 C C . LYS A 1 92 ? 18.256 12.285 -24.834 1.00 76.31 92 LYS A C 1
ATOM 701 O O . LYS A 1 92 ? 18.358 11.346 -24.040 1.00 76.31 92 LYS A O 1
ATOM 706 N N . PRO A 1 93 ? 18.491 12.117 -26.149 1.00 75.44 93 PRO A N 1
ATOM 707 C CA . PRO A 1 93 ? 19.098 10.903 -26.685 1.00 75.44 93 PRO A CA 1
ATOM 708 C C . PRO A 1 93 ? 20.466 10.621 -26.053 1.00 75.44 93 PRO A C 1
ATOM 710 O O . PRO A 1 93 ? 21.262 11.534 -25.837 1.00 75.44 93 PRO A O 1
ATOM 713 N N . LEU A 1 94 ? 20.744 9.348 -25.789 1.00 75.00 94 LEU A N 1
ATOM 714 C CA . LEU A 1 94 ? 21.978 8.875 -25.174 1.00 75.00 94 LEU A CA 1
ATOM 715 C C . LEU A 1 94 ? 22.961 8.440 -26.269 1.00 75.00 94 LEU A C 1
ATOM 717 O O . LEU A 1 94 ? 22.805 7.371 -26.864 1.00 75.00 94 LEU A O 1
ATOM 721 N N . ALA A 1 95 ? 23.963 9.276 -26.550 1.00 73.00 95 ALA A N 1
ATOM 722 C CA . ALA A 1 95 ? 24.936 9.040 -27.622 1.00 73.00 95 ALA A CA 1
ATOM 723 C C . ALA A 1 95 ? 25.706 7.720 -27.435 1.00 73.00 95 ALA A C 1
ATOM 725 O O . ALA A 1 95 ? 25.756 6.908 -28.359 1.00 73.00 95 ALA A O 1
ATOM 726 N N . ASP A 1 96 ? 26.177 7.453 -26.215 1.00 71.25 96 ASP A N 1
ATOM 727 C CA . ASP A 1 96 ? 26.962 6.257 -25.865 1.00 71.25 96 ASP A CA 1
ATOM 728 C C . ASP A 1 96 ? 26.165 4.944 -25.953 1.00 71.25 96 ASP A C 1
ATOM 730 O O . ASP A 1 96 ? 26.726 3.854 -25.894 1.00 71.25 96 ASP A O 1
ATOM 734 N N . HIS A 1 97 ? 24.846 5.036 -26.137 1.00 66.44 97 HIS A N 1
ATOM 735 C CA . HIS A 1 97 ? 23.948 3.891 -26.274 1.00 66.44 97 HIS A CA 1
ATOM 736 C C . HIS A 1 97 ? 23.329 3.801 -27.680 1.00 66.44 97 HIS A C 1
ATOM 738 O O . HIS A 1 97 ? 22.223 3.289 -27.860 1.00 66.44 97 HIS A O 1
ATOM 744 N N . GLY A 1 98 ? 24.025 4.317 -28.697 1.00 63.09 98 GLY A N 1
ATOM 745 C CA . GLY A 1 98 ? 23.567 4.273 -30.089 1.00 63.09 98 GLY A CA 1
ATOM 746 C C . GLY A 1 98 ? 22.387 5.208 -30.371 1.00 63.09 98 GLY A C 1
ATOM 747 O O . GLY A 1 98 ? 21.553 4.912 -31.225 1.00 63.09 98 GLY A O 1
ATOM 748 N N . GLY A 1 99 ? 22.279 6.316 -29.628 1.00 64.81 99 GLY A N 1
ATOM 749 C CA . GLY A 1 99 ? 21.253 7.343 -29.841 1.00 64.81 99 GLY A CA 1
ATOM 750 C C . GLY A 1 99 ? 19.843 6.941 -29.396 1.00 64.81 99 GLY A C 1
ATOM 751 O O . GLY A 1 99 ? 18.857 7.576 -29.800 1.00 64.81 99 GLY A O 1
ATOM 752 N N . ILE A 1 100 ? 19.715 5.892 -28.577 1.00 69.44 100 ILE A N 1
ATOM 753 C CA . ILE A 1 100 ? 18.441 5.557 -27.931 1.00 69.44 100 ILE A CA 1
ATOM 754 C C . ILE A 1 100 ? 17.995 6.695 -27.012 1.00 69.44 100 ILE A C 1
ATOM 756 O O . ILE A 1 100 ? 18.813 7.424 -26.449 1.00 69.44 100 ILE A O 1
ATOM 760 N N . ARG A 1 101 ? 16.683 6.874 -26.863 1.00 73.50 101 ARG A N 1
ATOM 761 C CA . ARG A 1 101 ? 16.136 7.905 -25.978 1.00 73.50 101 ARG A CA 1
ATOM 762 C C . ARG A 1 101 ? 16.239 7.427 -24.526 1.00 73.50 101 ARG A C 1
ATOM 764 O O . ARG A 1 101 ? 15.816 6.315 -24.221 1.00 73.50 101 ARG A O 1
ATOM 771 N N . GLY A 1 102 ? 16.794 8.255 -23.644 1.00 71.00 102 GLY A N 1
ATOM 772 C CA . GLY A 1 102 ? 16.719 8.033 -22.201 1.00 71.00 102 GLY A CA 1
ATOM 773 C C . GLY A 1 102 ? 15.485 8.729 -21.638 1.00 71.00 102 GLY A C 1
ATOM 774 O O . GLY A 1 102 ? 15.296 9.921 -21.884 1.00 71.00 102 GLY A O 1
ATOM 775 N N . LEU A 1 103 ? 14.640 8.012 -20.897 1.00 75.94 103 LEU A N 1
ATOM 776 C CA . LEU A 1 103 ? 13.599 8.639 -20.076 1.00 75.94 103 LEU A CA 1
ATOM 777 C C . LEU A 1 103 ? 14.018 8.579 -18.610 1.00 75.94 103 LEU A C 1
ATOM 779 O O . LEU A 1 103 ? 14.496 7.550 -18.138 1.00 75.94 103 LEU A O 1
ATOM 783 N N . THR A 1 104 ? 13.807 9.665 -17.881 1.00 72.62 104 THR A N 1
ATOM 784 C CA . THR A 1 104 ? 13.991 9.692 -16.433 1.00 72.62 104 THR A CA 1
ATOM 785 C C . THR A 1 104 ? 12.732 9.156 -15.771 1.00 72.62 104 THR A C 1
ATOM 787 O O . THR A 1 104 ? 11.700 9.820 -15.752 1.00 72.62 104 THR A O 1
ATOM 790 N N . LEU A 1 105 ? 12.794 7.946 -15.231 1.00 63.16 105 LEU A N 1
ATOM 791 C CA . LEU A 1 105 ? 11.733 7.391 -14.408 1.00 63.16 105 LEU A CA 1
ATOM 792 C C . LEU A 1 105 ? 11.772 7.989 -13.013 1.00 63.16 105 LEU A C 1
ATOM 794 O O . LEU A 1 105 ? 12.784 7.923 -12.314 1.00 63.16 105 LEU A O 1
ATOM 798 N N . HIS A 1 106 ? 10.614 8.492 -12.615 1.00 60.62 106 HIS A N 1
ATOM 799 C CA . HIS A 1 106 ? 10.249 8.766 -11.244 1.00 60.62 106 HIS A CA 1
ATOM 800 C C . HIS A 1 106 ? 9.358 7.616 -10.787 1.00 60.62 106 HIS A C 1
ATOM 802 O O . HIS A 1 106 ? 8.178 7.524 -11.145 1.00 60.62 106 HIS A O 1
ATOM 808 N N . LEU A 1 107 ? 9.962 6.700 -10.039 1.00 56.00 107 LEU A N 1
ATOM 809 C CA . LEU A 1 107 ? 9.225 5.645 -9.362 1.00 56.00 107 LEU A CA 1
ATOM 810 C C . LEU A 1 107 ? 8.434 6.247 -8.186 1.00 56.00 107 LEU A C 1
ATOM 812 O O . LEU A 1 107 ? 8.916 7.212 -7.583 1.00 56.00 107 LEU A O 1
ATOM 816 N N . PRO A 1 108 ? 7.257 5.690 -7.835 1.00 47.25 108 PRO A N 1
ATOM 817 C CA . PRO A 1 108 ? 6.662 5.913 -6.517 1.00 47.25 108 PRO A CA 1
ATOM 818 C C . PRO A 1 108 ? 7.724 5.634 -5.439 1.00 47.25 108 PRO A C 1
ATOM 820 O O . PRO A 1 108 ? 8.525 4.717 -5.613 1.00 47.25 108 PRO A O 1
ATOM 823 N N . GLU A 1 109 ? 7.797 6.461 -4.395 1.00 49.38 109 GLU A N 1
ATOM 824 C CA . GLU A 1 109 ? 8.922 6.537 -3.448 1.00 49.38 109 GLU A CA 1
ATOM 825 C C . GLU A 1 109 ? 9.442 5.165 -2.966 1.00 49.38 109 GLU A C 1
ATOM 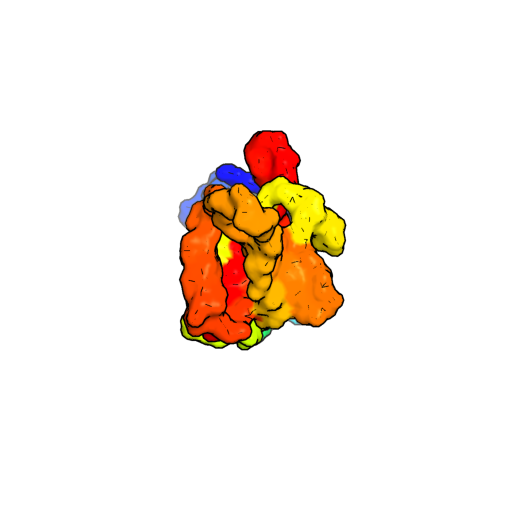827 O O . GLU A 1 109 ? 8.837 4.501 -2.132 1.00 49.38 109 GLU A O 1
ATOM 832 N N . GLY A 1 110 ? 10.613 4.757 -3.458 1.00 45.81 110 GLY A N 1
ATOM 833 C CA . GLY A 1 110 ? 11.424 3.703 -2.848 1.00 45.81 110 GLY A CA 1
ATOM 834 C C . GLY A 1 110 ? 10.842 2.280 -2.856 1.00 45.81 110 GLY A C 1
ATOM 835 O O . GLY A 1 110 ? 9.708 1.998 -3.240 1.00 45.81 110 GLY A O 1
ATOM 836 N N . TYR A 1 111 ? 11.684 1.351 -2.414 1.00 44.59 111 TYR A N 1
ATOM 837 C CA . TYR A 1 111 ? 11.308 -0.022 -2.071 1.00 44.59 111 TYR A CA 1
ATOM 838 C C . TYR A 1 111 ? 10.111 -0.048 -1.097 1.00 44.59 111 TYR A C 1
ATOM 840 O O . TYR A 1 111 ? 9.206 -0.868 -1.250 1.00 44.59 111 TYR A O 1
ATOM 848 N N . ASP A 1 112 ? 10.042 0.937 -0.195 1.00 55.94 112 ASP A N 1
ATOM 849 C CA . ASP A 1 112 ? 9.013 1.048 0.837 1.00 55.94 112 ASP A CA 1
ATOM 850 C C . ASP A 1 112 ? 7.607 1.266 0.273 1.00 55.94 112 ASP A C 1
ATOM 852 O O . ASP A 1 112 ? 6.675 0.650 0.776 1.00 55.94 112 ASP A O 1
ATOM 856 N N . THR A 1 113 ? 7.408 2.031 -0.809 1.00 64.75 113 THR A N 1
ATOM 857 C CA . THR A 1 113 ? 6.054 2.192 -1.382 1.00 64.75 113 THR A CA 1
ATOM 858 C C . THR A 1 113 ? 5.555 0.905 -2.037 1.00 64.75 113 THR A C 1
ATOM 860 O O . THR A 1 113 ? 4.409 0.514 -1.830 1.00 64.75 113 THR A O 1
ATOM 863 N N . THR A 1 114 ? 6.405 0.198 -2.791 1.00 66.25 114 THR A N 1
ATOM 864 C CA . THR A 1 114 ? 5.992 -1.070 -3.428 1.00 66.25 114 THR A CA 1
ATOM 865 C C . THR A 1 114 ? 5.759 -2.152 -2.376 1.00 66.25 114 THR A C 1
ATOM 867 O O . THR A 1 114 ? 4.757 -2.865 -2.437 1.00 66.25 114 THR A O 1
ATOM 870 N N . ARG A 1 115 ? 6.634 -2.239 -1.368 1.00 72.00 115 ARG A N 1
ATOM 871 C CA . ARG A 1 115 ? 6.471 -3.167 -0.248 1.00 72.00 115 ARG A CA 1
ATOM 872 C C . ARG A 1 115 ? 5.212 -2.866 0.566 1.00 72.00 115 ARG A C 1
ATOM 874 O O . ARG A 1 115 ? 4.471 -3.804 0.844 1.00 72.00 115 ARG A O 1
ATOM 881 N N . LYS A 1 116 ? 4.922 -1.596 0.870 1.00 69.94 116 LYS A N 1
ATOM 882 C CA . LYS A 1 116 ? 3.675 -1.164 1.533 1.00 69.94 116 LYS A CA 1
ATOM 883 C C . LYS A 1 116 ? 2.439 -1.531 0.712 1.00 69.94 116 LYS A C 1
ATOM 885 O O . LYS A 1 116 ? 1.478 -2.057 1.264 1.00 69.94 116 LYS A O 1
ATOM 890 N N . MET A 1 117 ? 2.471 -1.332 -0.611 1.00 69.88 117 MET A N 1
ATOM 891 C CA . MET A 1 117 ? 1.379 -1.748 -1.503 1.00 69.88 117 MET A CA 1
ATOM 892 C C . MET A 1 117 ? 1.164 -3.265 -1.479 1.00 69.88 117 MET A C 1
ATOM 894 O O . MET A 1 117 ? 0.022 -3.715 -1.417 1.00 69.88 117 MET A O 1
ATOM 898 N N . ILE A 1 118 ? 2.244 -4.052 -1.497 1.00 73.25 118 ILE A N 1
ATOM 899 C CA . ILE A 1 118 ? 2.178 -5.514 -1.378 1.00 73.25 118 ILE A CA 1
ATOM 900 C C . ILE A 1 118 ? 1.595 -5.923 -0.026 1.00 73.25 118 ILE A C 1
ATOM 902 O O . ILE A 1 118 ? 0.674 -6.731 -0.001 1.00 73.25 118 ILE A O 1
ATOM 906 N N . GLN A 1 119 ? 2.088 -5.354 1.074 1.00 75.12 119 GLN A N 1
ATOM 907 C CA . GLN A 1 119 ? 1.612 -5.655 2.428 1.00 75.12 119 GLN A CA 1
ATOM 908 C C . GLN A 1 119 ? 0.131 -5.306 2.589 1.00 75.12 119 GLN A C 1
ATOM 910 O O . GLN A 1 119 ? -0.644 -6.121 3.083 1.00 75.12 119 GLN A O 1
ATOM 915 N N . SER A 1 120 ? -0.281 -4.141 2.089 1.00 76.69 120 SER A N 1
ATOM 916 C CA . SER A 1 120 ? -1.686 -3.732 2.065 1.00 76.69 120 SER A CA 1
ATOM 917 C C . SER A 1 120 ? -2.530 -4.708 1.246 1.00 76.69 120 SER A C 1
ATOM 919 O O . SER A 1 120 ? -3.584 -5.137 1.700 1.00 76.69 120 SER A O 1
ATOM 921 N N . TYR A 1 121 ? -2.068 -5.112 0.058 1.00 77.50 121 TYR A N 1
ATOM 922 C CA . TYR A 1 121 ? -2.765 -6.096 -0.773 1.00 77.50 121 TYR A CA 1
ATOM 923 C C . TYR A 1 121 ? -2.900 -7.456 -0.077 1.00 77.50 121 TYR A C 1
ATOM 925 O O . TYR A 1 121 ? -3.993 -8.017 -0.027 1.00 77.50 121 TYR A O 1
ATOM 933 N N . GLU A 1 122 ? -1.810 -7.981 0.485 1.00 81.31 122 GLU A N 1
ATOM 934 C CA . GLU A 1 122 ? -1.800 -9.240 1.239 1.00 81.31 122 GLU A CA 1
ATOM 935 C C . GLU A 1 122 ? -2.734 -9.187 2.443 1.00 81.31 122 GLU A C 1
ATOM 937 O O . GLU A 1 122 ? -3.378 -10.183 2.769 1.00 81.31 122 GLU A O 1
ATOM 942 N N . PHE A 1 123 ? -2.825 -8.031 3.092 1.00 83.06 123 PHE A N 1
ATOM 943 C CA . PHE A 1 123 ? -3.754 -7.802 4.182 1.00 83.06 123 PHE A CA 1
ATOM 944 C C . PHE A 1 123 ? -5.206 -7.770 3.694 1.00 83.06 123 PHE A C 1
ATOM 946 O O . PHE A 1 123 ? -6.050 -8.478 4.238 1.00 83.06 123 PHE A O 1
ATOM 953 N N . TYR A 1 124 ? -5.502 -7.037 2.618 1.00 80.38 124 TYR A N 1
ATOM 954 C CA . TYR A 1 124 ? -6.851 -6.975 2.053 1.00 80.38 124 TYR A CA 1
ATOM 955 C C . TYR A 1 124 ? -7.345 -8.327 1.533 1.00 80.38 124 TYR A C 1
ATOM 957 O O . TYR A 1 124 ? -8.534 -8.595 1.637 1.00 80.38 124 TYR A O 1
ATOM 965 N N . GLN A 1 125 ? -6.469 -9.208 1.037 1.00 81.81 125 GLN A N 1
ATOM 966 C CA . GLN A 1 125 ? -6.859 -10.578 0.664 1.00 81.81 125 GLN A CA 1
ATOM 967 C C . GLN A 1 125 ? -7.329 -11.425 1.852 1.00 81.81 125 GLN A C 1
ATOM 969 O O . GLN A 1 125 ? -7.991 -12.444 1.667 1.00 81.81 125 GLN A O 1
ATOM 974 N N . GLN A 1 126 ? -6.953 -11.037 3.066 1.00 82.75 126 GLN A N 1
ATOM 975 C CA . GLN A 1 126 ? -7.319 -11.740 4.287 1.00 82.75 126 GLN A CA 1
ATOM 976 C C . GLN A 1 126 ? -8.603 -11.200 4.922 1.00 82.75 126 GLN A C 1
ATOM 978 O O . GLN A 1 126 ? -9.116 -11.840 5.841 1.00 82.75 126 GLN A O 1
ATOM 983 N N . VAL A 1 127 ? -9.096 -10.053 4.454 1.00 86.94 127 VAL A N 1
ATOM 984 C CA . VAL A 1 127 ? -10.328 -9.400 4.904 1.00 86.94 127 VAL A CA 1
ATOM 985 C C . VAL A 1 127 ? -11.445 -9.719 3.898 1.00 86.94 127 VAL A C 1
ATOM 987 O O . VAL A 1 127 ? -11.188 -9.680 2.693 1.00 86.94 127 VAL A O 1
ATOM 990 N N . PRO A 1 128 ? -12.676 -10.037 4.340 1.00 88.25 128 PRO A N 1
ATOM 991 C CA . PRO A 1 128 ? -13.791 -10.279 3.425 1.00 88.25 128 PRO A CA 1
ATOM 992 C C . PRO A 1 128 ? -14.059 -9.092 2.495 1.00 88.25 128 PRO A C 1
ATOM 994 O O . PRO A 1 128 ? -13.848 -7.931 2.851 1.00 88.25 128 PRO A O 1
ATOM 997 N N . GLN A 1 129 ? -14.529 -9.373 1.280 1.00 83.75 129 GLN A N 1
ATOM 998 C CA . GLN A 1 129 ? -14.730 -8.339 0.261 1.00 83.75 129 GLN A CA 1
ATOM 999 C C . GLN A 1 129 ? -15.850 -7.361 0.652 1.00 83.75 129 GLN A C 1
ATOM 1001 O O . GLN A 1 129 ? -15.788 -6.178 0.310 1.00 83.75 129 GLN A O 1
ATOM 1006 N N . GLU A 1 130 ? -16.840 -7.867 1.379 1.00 88.50 130 GLU A N 1
ATOM 1007 C CA . GLU A 1 130 ? -17.989 -7.172 1.948 1.00 88.50 130 GLU A CA 1
ATOM 1008 C C . GLU A 1 130 ? -17.654 -6.299 3.163 1.00 88.50 130 GLU A C 1
ATOM 1010 O O . GLU A 1 130 ? -18.513 -5.531 3.587 1.00 88.50 130 GLU A O 1
ATOM 1015 N N . ALA A 1 131 ? -16.428 -6.377 3.698 1.00 92.06 131 ALA A N 1
ATOM 1016 C CA . ALA A 1 131 ? -16.044 -5.597 4.866 1.00 92.06 131 ALA A CA 1
ATOM 1017 C C . ALA A 1 131 ? -16.186 -4.090 4.609 1.00 92.06 131 ALA A C 1
ATOM 1019 O O . ALA A 1 131 ? -15.645 -3.530 3.640 1.00 92.06 131 ALA A O 1
ATOM 1020 N N . GLU A 1 132 ? -16.888 -3.428 5.520 1.00 94.31 132 GLU A N 1
ATOM 1021 C CA . GLU A 1 132 ? -17.044 -1.981 5.527 1.00 94.31 132 GLU A CA 1
ATOM 1022 C C . GLU A 1 132 ? -15.759 -1.317 6.022 1.00 94.31 132 GLU A C 1
ATOM 1024 O O . GLU A 1 132 ? -14.987 -1.905 6.780 1.00 94.31 132 GLU A O 1
ATOM 1029 N N . ARG A 1 133 ? -15.488 -0.095 5.548 1.00 94.19 133 ARG A N 1
ATOM 1030 C CA . ARG A 1 133 ? -14.226 0.615 5.797 1.00 94.19 133 ARG A CA 1
ATOM 1031 C C . ARG A 1 133 ? -14.483 1.992 6.384 1.00 94.19 133 ARG A C 1
ATOM 1033 O O . ARG A 1 133 ? -15.219 2.790 5.805 1.00 94.19 133 ARG A O 1
ATOM 1040 N N . ILE A 1 134 ? -13.802 2.295 7.483 1.00 95.19 134 ILE A N 1
ATOM 1041 C CA . ILE A 1 134 ? -13.818 3.597 8.145 1.00 95.19 134 ILE A CA 1
ATOM 1042 C C . ILE A 1 134 ? -12.376 4.098 8.236 1.00 95.19 134 ILE A C 1
ATOM 1044 O O . ILE A 1 134 ? -11.551 3.496 8.922 1.00 95.19 134 ILE A O 1
ATOM 1048 N N . SER A 1 135 ? -12.077 5.212 7.566 1.00 93.38 135 SER A N 1
ATOM 1049 C CA . SER A 1 135 ? -10.745 5.828 7.588 1.00 93.38 135 SER A CA 1
ATOM 1050 C C . SER A 1 135 ? -10.731 7.116 8.410 1.00 93.38 135 SER A C 1
ATOM 1052 O O . SER A 1 135 ? -11.628 7.954 8.285 1.00 93.38 135 SER A O 1
ATOM 1054 N N . PHE A 1 136 ? -9.713 7.285 9.250 1.00 93.19 136 PHE A N 1
ATOM 1055 C CA . PHE A 1 136 ? -9.548 8.443 10.129 1.00 93.19 136 PHE A CA 1
ATOM 1056 C C . PHE A 1 136 ? -8.088 8.639 10.523 1.00 93.19 136 PHE A C 1
ATOM 1058 O O . PHE A 1 136 ? -7.268 7.745 10.363 1.00 93.19 136 PHE A O 1
ATOM 1065 N N . ASN A 1 137 ? -7.755 9.821 11.038 1.00 90.81 137 ASN A N 1
ATOM 1066 C CA . ASN A 1 137 ? -6.411 10.089 11.540 1.00 90.81 137 ASN A CA 1
ATOM 1067 C C . ASN A 1 137 ? -6.396 10.044 13.064 1.00 90.81 137 ASN A C 1
ATOM 1069 O O . ASN A 1 137 ? -7.307 10.577 13.704 1.00 90.81 137 ASN A O 1
ATOM 1073 N N . GLU A 1 138 ? -5.322 9.496 13.613 1.00 90.00 138 GLU A N 1
ATOM 1074 C CA . GLU A 1 138 ? -4.991 9.562 15.028 1.00 90.00 138 GLU A CA 1
ATOM 1075 C C . GLU A 1 138 ? -3.597 10.147 15.209 1.00 90.00 138 GLU A C 1
ATOM 1077 O O . GLU A 1 138 ? -2.642 9.744 14.548 1.00 90.00 138 GLU A O 1
ATOM 1082 N N . TRP A 1 139 ? -3.495 11.128 16.099 1.00 87.50 139 TRP A N 1
ATOM 1083 C CA . TRP A 1 139 ? -2.309 11.980 16.242 1.00 87.50 139 TRP A CA 1
ATOM 1084 C C . TRP A 1 139 ? -1.659 11.878 17.622 1.00 87.50 139 TRP A C 1
ATOM 1086 O O . TRP A 1 139 ? -0.710 12.601 17.905 1.00 87.50 139 TRP A O 1
ATOM 1096 N N . ASP A 1 140 ? -2.202 11.039 18.501 1.00 84.31 140 ASP A N 1
ATOM 1097 C CA . ASP A 1 140 ? -1.685 10.871 19.853 1.00 84.31 140 ASP A CA 1
ATOM 1098 C C . ASP A 1 140 ? -0.514 9.881 19.846 1.00 84.31 140 ASP A C 1
ATOM 1100 O O . ASP A 1 140 ? -0.708 8.668 19.847 1.00 84.31 140 ASP A O 1
ATOM 1104 N N . GLU A 1 141 ? 0.715 10.397 19.805 1.00 79.50 141 GLU A N 1
ATOM 1105 C CA . GLU A 1 141 ? 1.939 9.585 19.752 1.00 79.50 141 GLU A CA 1
ATOM 1106 C C . GLU A 1 141 ? 2.061 8.603 20.933 1.00 79.50 141 GLU A C 1
ATOM 1108 O O . GLU A 1 141 ? 2.612 7.511 20.762 1.00 79.50 141 GLU A O 1
ATOM 11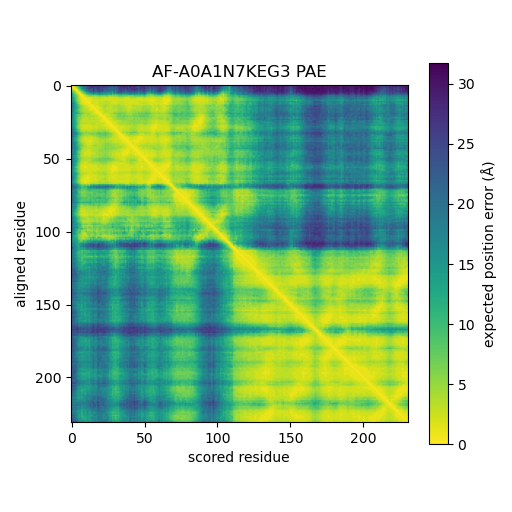13 N N . GLU A 1 142 ? 1.502 8.931 22.106 1.00 83.50 142 GLU A N 1
ATOM 1114 C CA . GLU A 1 142 ? 1.499 8.025 23.263 1.00 83.50 142 GLU A CA 1
ATOM 1115 C C . GLU A 1 142 ? 0.629 6.790 23.010 1.00 83.50 142 GLU A C 1
ATOM 1117 O O . GLU A 1 142 ? 0.942 5.689 23.479 1.00 83.50 142 GLU A O 1
ATOM 1122 N N . ASP A 1 143 ? -0.452 6.942 22.242 1.00 83.00 143 ASP A N 1
ATOM 1123 C CA . ASP A 1 143 ? -1.355 5.843 21.915 1.00 83.00 143 ASP A CA 1
ATOM 1124 C C . ASP A 1 143 ? -0.693 4.804 20.993 1.00 83.00 143 ASP A C 1
ATOM 1126 O O . ASP A 1 143 ? -1.076 3.634 21.046 1.00 83.00 143 ASP A O 1
ATOM 1130 N N . PHE A 1 144 ? 0.354 5.197 20.257 1.00 81.88 144 PHE A N 1
ATOM 1131 C CA . PHE A 1 144 ? 1.118 4.351 19.333 1.00 81.88 144 PHE A CA 1
ATOM 1132 C C . PHE A 1 144 ? 2.555 4.082 19.781 1.00 81.88 144 PHE A C 1
ATOM 1134 O O . PHE A 1 144 ? 3.364 3.646 18.964 1.00 81.88 144 PHE A O 1
ATOM 1141 N N . ALA A 1 145 ? 2.916 4.330 21.043 1.00 81.38 145 ALA A N 1
ATOM 1142 C CA . ALA A 1 145 ? 4.312 4.259 21.487 1.00 81.38 145 ALA A CA 1
ATOM 1143 C C . ALA A 1 145 ? 4.996 2.918 21.135 1.00 81.38 145 ALA A C 1
ATOM 1145 O O . ALA A 1 145 ? 6.137 2.907 20.674 1.00 81.38 145 ALA A O 1
ATOM 1146 N N . GLN A 1 146 ? 4.271 1.797 21.259 1.00 83.75 146 GLN A N 1
ATOM 1147 C CA . GLN A 1 146 ? 4.750 0.442 20.926 1.00 83.75 146 GLN A CA 1
ATOM 1148 C C . GLN A 1 146 ? 4.875 0.162 19.416 1.00 83.75 146 GLN A C 1
ATOM 1150 O O . GLN A 1 146 ? 5.452 -0.849 19.029 1.00 83.75 146 GLN A O 1
ATOM 1155 N N . LEU A 1 147 ? 4.311 1.030 18.576 1.00 84.81 147 LEU A N 1
ATOM 1156 C CA . LEU A 1 147 ? 4.284 0.924 17.113 1.00 84.81 147 LEU A CA 1
ATOM 1157 C C . LEU A 1 147 ? 5.030 2.090 16.446 1.00 84.81 147 LEU A C 1
ATOM 1159 O O . LEU A 1 147 ? 5.033 2.212 15.225 1.00 84.81 147 LEU A O 1
ATOM 1163 N N . SER A 1 148 ? 5.637 2.976 17.238 1.00 78.75 148 SER A N 1
ATOM 1164 C CA . SER A 1 148 ? 6.247 4.234 16.796 1.00 78.75 148 SER A CA 1
ATOM 1165 C C . SER A 1 148 ? 7.530 4.055 15.975 1.00 78.75 148 SER A C 1
ATOM 1167 O O . SER A 1 148 ? 8.019 5.009 15.378 1.00 78.75 148 SER A O 1
ATOM 1169 N N . ASP A 1 149 ? 8.083 2.854 15.884 1.00 81.50 149 ASP A N 1
ATOM 1170 C CA . ASP A 1 149 ? 9.193 2.515 14.993 1.00 81.50 149 ASP A CA 1
ATOM 1171 C C . ASP A 1 149 ? 8.723 2.098 13.588 1.00 81.50 149 ASP A C 1
ATOM 1173 O O . ASP A 1 149 ? 9.531 2.024 12.661 1.00 81.50 149 ASP A O 1
ATOM 1177 N N . ARG A 1 150 ? 7.420 1.855 13.399 1.00 82.00 150 ARG A N 1
ATOM 1178 C CA . ARG A 1 150 ? 6.857 1.293 12.167 1.00 82.00 150 ARG A CA 1
ATOM 1179 C C . ARG A 1 150 ? 6.176 2.363 11.327 1.00 82.00 150 ARG A C 1
ATOM 1181 O O . ARG A 1 150 ? 5.254 3.032 11.773 1.00 82.00 150 ARG A O 1
ATOM 1188 N N . GLU A 1 151 ? 6.566 2.476 10.062 1.00 82.69 151 GLU A N 1
ATOM 1189 C CA . GLU A 1 151 ? 5.869 3.364 9.121 1.00 82.69 151 GLU A CA 1
ATOM 1190 C C . GLU A 1 151 ? 4.523 2.812 8.642 1.00 82.69 151 GLU A C 1
ATOM 1192 O O . GLU A 1 151 ? 3.665 3.582 8.224 1.00 82.69 151 GLU A O 1
ATOM 1197 N N . HIS A 1 152 ? 4.360 1.490 8.664 1.00 85.38 152 HIS A N 1
ATOM 1198 C CA . HIS A 1 152 ? 3.170 0.786 8.201 1.00 85.38 152 HIS A CA 1
ATOM 1199 C C . HIS A 1 152 ? 2.948 -0.457 9.062 1.00 85.38 152 HIS A C 1
ATOM 1201 O O . HIS A 1 152 ? 3.910 -1.162 9.389 1.00 85.38 152 HIS A O 1
ATOM 1207 N N . TRP A 1 153 ? 1.702 -0.737 9.435 1.00 88.06 153 TRP A N 1
ATOM 1208 C CA . TRP A 1 153 ? 1.352 -1.928 10.210 1.00 88.06 153 TRP A CA 1
ATOM 1209 C C . TRP A 1 153 ? -0.113 -2.326 10.020 1.00 88.06 153 TRP A C 1
ATOM 1211 O O . TRP A 1 153 ? -0.962 -1.506 9.672 1.00 88.06 153 TRP A O 1
ATOM 1221 N N . ALA A 1 154 ? -0.400 -3.610 10.249 1.00 89.81 154 ALA A N 1
ATOM 1222 C CA . ALA A 1 154 ? -1.724 -4.181 10.053 1.00 89.81 154 ALA A CA 1
ATOM 1223 C C . ALA A 1 154 ? -2.041 -5.270 11.091 1.00 89.81 154 ALA A C 1
ATOM 1225 O O . ALA A 1 154 ? -1.163 -6.050 11.462 1.00 89.81 154 ALA A O 1
ATOM 1226 N N . PHE A 1 155 ? -3.300 -5.351 11.524 1.00 92.38 155 PHE A N 1
ATOM 1227 C CA . PHE A 1 155 ? -3.806 -6.316 12.504 1.00 92.38 155 PHE A CA 1
ATOM 1228 C C . PHE A 1 155 ? -5.151 -6.881 12.040 1.00 92.38 155 PHE A C 1
ATOM 1230 O O . PHE A 1 155 ? -6.100 -6.127 11.866 1.00 92.38 155 PHE A O 1
ATOM 1237 N N . LYS A 1 156 ? -5.245 -8.201 11.833 1.00 85.94 156 LYS A N 1
ATOM 1238 C CA . LYS A 1 156 ? -6.437 -8.864 11.262 1.00 85.94 156 LYS A CA 1
ATOM 1239 C C . LYS A 1 156 ? -7.552 -9.145 12.283 1.00 85.94 156 LYS A C 1
ATOM 1241 O O . LYS A 1 156 ? -8.705 -9.245 11.892 1.00 85.94 156 LYS A O 1
ATOM 1246 N N . ASN A 1 157 ? -7.188 -9.241 13.562 1.00 90.94 157 ASN A N 1
ATOM 1247 C CA . ASN A 1 157 ? -8.078 -9.572 14.677 1.00 90.94 157 ASN A CA 1
ATOM 1248 C C . ASN A 1 157 ? -7.964 -8.489 15.756 1.00 90.94 157 ASN A C 1
ATOM 1250 O O . ASN A 1 157 ? -7.519 -8.741 16.878 1.00 90.94 157 ASN A O 1
ATOM 1254 N N . ALA A 1 158 ? -8.251 -7.246 15.385 1.00 94.44 158 ALA A N 1
ATOM 1255 C CA . ALA A 1 158 ? -8.283 -6.168 16.356 1.00 94.44 158 ALA A CA 1
ATOM 1256 C C . ALA A 1 158 ? -9.509 -6.339 17.262 1.00 94.44 158 ALA A C 1
ATOM 1258 O O . ALA A 1 158 ? -10.612 -6.623 16.804 1.00 94.44 158 ALA A O 1
ATOM 1259 N N . ARG A 1 159 ? -9.321 -6.142 18.560 1.00 95.56 159 ARG A N 1
ATOM 1260 C CA . ARG A 1 159 ? -10.397 -6.043 19.536 1.00 95.56 159 ARG A CA 1
ATOM 1261 C C . ARG A 1 159 ? -10.646 -4.575 19.829 1.00 95.56 159 ARG A C 1
ATOM 1263 O O . ARG A 1 159 ? -9.701 -3.841 20.109 1.00 95.56 159 ARG A O 1
ATOM 1270 N N . LEU A 1 160 ? -11.904 -4.157 19.763 1.00 96.38 160 LEU A N 1
ATOM 1271 C CA . LEU A 1 160 ? -12.321 -2.813 20.140 1.00 96.38 160 LEU A CA 1
ATOM 1272 C C . LEU A 1 160 ? -13.134 -2.888 21.434 1.00 96.38 160 LEU A C 1
ATOM 1274 O O . LEU A 1 160 ? -14.075 -3.668 21.533 1.00 96.38 160 LEU A O 1
ATOM 1278 N N . ASP A 1 161 ? -12.791 -2.057 22.415 1.00 95.25 161 ASP A N 1
ATOM 1279 C CA . ASP A 1 161 ? -13.515 -1.971 23.684 1.00 95.25 161 ASP A CA 1
ATOM 1280 C C . ASP A 1 161 ? -13.745 -0.516 24.093 1.00 95.25 161 ASP A C 1
ATOM 1282 O O . ASP A 1 161 ? -12.896 0.360 23.893 1.00 95.25 161 ASP A O 1
ATOM 1286 N N . TYR A 1 162 ? -14.880 -0.260 24.744 1.00 94.94 162 TYR A N 1
ATOM 1287 C CA . TYR A 1 162 ? -15.112 1.009 25.424 1.00 94.94 162 TYR A CA 1
ATOM 1288 C C . TYR A 1 162 ? -14.241 1.106 26.678 1.00 94.94 162 TYR A C 1
ATOM 1290 O O . TYR A 1 162 ? -14.302 0.258 27.569 1.00 94.94 162 TYR A O 1
ATOM 1298 N N . LEU A 1 163 ? -13.468 2.185 26.784 1.00 92.50 163 LEU A N 1
ATOM 1299 C CA . LEU A 1 163 ? -12.742 2.510 28.002 1.00 92.50 163 LEU A CA 1
ATOM 1300 C C . LEU A 1 163 ? -13.717 2.991 29.088 1.00 92.50 163 LEU A C 1
ATOM 1302 O O . LEU A 1 163 ? -14.632 3.769 28.795 1.00 92.50 163 LEU A O 1
ATOM 1306 N N . PRO A 1 164 ? -13.520 2.567 30.349 1.00 89.62 164 PRO A N 1
ATOM 1307 C CA . PRO A 1 164 ? -14.415 2.920 31.437 1.00 89.62 164 PRO A CA 1
ATOM 1308 C C . PRO A 1 164 ? -14.412 4.430 31.686 1.00 89.62 164 PRO A C 1
ATOM 1310 O O . PRO A 1 164 ? -13.368 5.084 31.703 1.00 89.62 164 PRO A O 1
ATOM 1313 N N . VAL A 1 165 ? -15.602 4.973 31.932 1.00 88.25 165 VAL A N 1
ATOM 1314 C CA . VAL A 1 165 ? -15.810 6.367 32.331 1.00 88.25 165 VAL A CA 1
ATOM 1315 C C . VAL A 1 165 ? -16.161 6.386 33.821 1.00 88.25 165 VAL A C 1
ATOM 1317 O O . VAL A 1 165 ? -16.938 5.535 34.261 1.00 88.25 165 VAL A O 1
ATOM 1320 N N . PRO A 1 166 ? -15.617 7.320 34.626 1.00 86.88 166 PRO A N 1
ATOM 1321 C CA . PRO A 1 166 ? -16.012 7.457 36.025 1.00 86.88 166 PRO A CA 1
ATOM 1322 C C . PRO A 1 166 ? -17.533 7.589 36.160 1.00 86.88 166 PRO A C 1
ATOM 1324 O O . PRO A 1 166 ? -18.145 8.351 35.418 1.00 86.88 166 PRO A O 1
ATOM 1327 N N . ALA A 1 167 ? -18.137 6.897 37.130 1.00 80.81 167 ALA A N 1
ATOM 1328 C CA . ALA A 1 167 ? -19.596 6.802 37.269 1.00 80.81 167 ALA A CA 1
ATOM 1329 C C . ALA A 1 167 ? -20.322 8.160 37.402 1.00 80.81 167 ALA A C 1
ATOM 1331 O O . ALA A 1 167 ? -21.507 8.260 37.106 1.00 80.81 167 ALA A O 1
ATOM 1332 N N . SER A 1 168 ? -19.620 9.209 37.842 1.00 85.50 168 SER A N 1
ATOM 1333 C CA . SER A 1 168 ? -20.142 10.575 37.974 1.00 85.50 168 SER A CA 1
ATOM 1334 C C . SER A 1 168 ? -19.952 11.451 36.729 1.00 85.50 168 SER A C 1
ATOM 1336 O O . SER A 1 168 ? -20.366 12.610 36.731 1.00 85.50 168 SER A O 1
ATOM 1338 N N . SER A 1 169 ? -19.312 10.943 35.676 1.00 83.50 169 SER A N 1
ATOM 1339 C CA . SER A 1 169 ? -18.993 11.700 34.467 1.00 83.50 169 SER A CA 1
ATOM 1340 C C . SER A 1 169 ? -20.026 11.454 33.369 1.00 83.50 169 SER A C 1
ATOM 1342 O O . SER A 1 169 ? -20.375 10.319 33.060 1.00 83.50 169 SER A O 1
ATOM 1344 N N . SER A 1 170 ? -20.482 12.534 32.735 1.00 81.94 170 SER A N 1
ATOM 1345 C CA . SER A 1 170 ? -21.336 12.499 31.539 1.00 81.94 170 SER A CA 1
ATOM 1346 C C . SER A 1 170 ? -20.535 12.402 30.233 1.00 81.94 170 SER A C 1
ATOM 1348 O O . SER A 1 170 ? -21.098 12.538 29.143 1.00 81.94 170 SER A O 1
ATOM 1350 N N . ALA A 1 171 ? -19.214 12.208 30.321 1.00 85.25 171 ALA A N 1
ATOM 1351 C CA . ALA A 1 171 ? -18.364 12.058 29.152 1.00 85.25 171 ALA A CA 1
ATOM 1352 C C . ALA A 1 171 ? -18.702 10.767 28.397 1.00 85.25 171 ALA A C 1
ATOM 1354 O O . ALA A 1 171 ? -18.948 9.718 28.988 1.00 85.25 171 ALA A O 1
ATOM 1355 N N . LYS A 1 172 ? -18.667 10.840 27.066 1.00 88.19 172 LYS A N 1
ATOM 1356 C CA . LYS A 1 172 ? -18.728 9.637 26.236 1.00 88.19 172 LYS A CA 1
ATOM 1357 C C . LYS A 1 172 ? -17.449 8.813 26.444 1.00 88.19 172 LYS A C 1
ATOM 1359 O O . LYS A 1 172 ? -16.373 9.419 26.489 1.00 88.19 172 LYS A O 1
ATOM 1364 N N . PRO A 1 173 ? -17.547 7.476 26.548 1.00 92.69 173 PRO A N 1
ATOM 1365 C CA . PRO A 1 173 ? -16.370 6.622 26.639 1.00 92.69 173 PRO A CA 1
ATOM 1366 C C . PRO A 1 173 ? -15.491 6.793 25.403 1.00 92.69 173 PRO A C 1
ATOM 1368 O O . PRO A 1 173 ? -15.970 7.101 24.318 1.00 92.69 173 PRO A O 1
ATOM 1371 N N . HIS A 1 174 ? -14.186 6.624 25.572 1.00 93.75 174 HIS A N 1
ATOM 1372 C CA . HIS A 1 174 ? -13.282 6.463 24.435 1.00 93.75 174 HIS A CA 1
ATOM 1373 C C . HIS A 1 174 ? -13.306 4.998 23.994 1.00 93.75 174 HIS A C 1
ATOM 1375 O O . HIS A 1 174 ? -13.685 4.131 24.779 1.00 93.75 174 HIS A O 1
ATOM 1381 N N . ILE A 1 175 ? -12.892 4.715 22.764 1.00 95.44 175 ILE A N 1
ATOM 1382 C CA . ILE A 1 175 ? -12.770 3.343 22.258 1.00 95.44 175 ILE A CA 1
ATOM 1383 C C . ILE A 1 175 ? -11.284 3.024 22.131 1.00 95.44 175 ILE A C 1
ATOM 1385 O O . ILE A 1 175 ? -10.544 3.805 21.540 1.00 95.44 175 ILE A O 1
ATOM 1389 N N . GLN A 1 176 ? -10.830 1.907 22.687 1.00 95.25 176 GLN A N 1
ATOM 1390 C CA . GLN A 1 176 ? -9.472 1.411 22.480 1.00 95.25 176 GLN A CA 1
ATOM 1391 C C . GLN A 1 176 ? -9.502 0.240 21.510 1.00 95.25 176 GLN A C 1
ATOM 1393 O O . GLN A 1 176 ? -10.293 -0.680 21.693 1.00 95.25 176 GLN A O 1
ATOM 1398 N N . ALA A 1 177 ? -8.616 0.271 20.519 1.00 95.25 177 ALA A N 1
ATOM 1399 C CA . ALA A 1 177 ? -8.288 -0.892 19.717 1.00 95.25 177 ALA A CA 1
ATOM 1400 C C . ALA A 1 177 ? -7.013 -1.545 20.254 1.00 95.25 177 ALA A C 1
ATOM 1402 O O . ALA A 1 177 ? -6.012 -0.865 20.507 1.00 95.25 177 ALA A O 1
ATOM 1403 N N . SER A 1 178 ? -7.045 -2.862 20.389 1.00 94.88 178 SER A N 1
ATOM 1404 C CA . SER A 1 178 ? -5.915 -3.696 20.780 1.00 94.88 178 SER A CA 1
ATOM 1405 C C . SER A 1 178 ? -5.786 -4.873 19.821 1.00 94.88 178 SER A C 1
ATOM 1407 O O . SER A 1 178 ? -6.775 -5.339 19.264 1.00 94.88 178 SER A O 1
ATOM 1409 N N . SER A 1 179 ? -4.575 -5.357 19.599 1.00 92.50 179 SER A N 1
ATOM 1410 C CA . SER A 1 179 ? -4.342 -6.610 18.883 1.00 92.50 179 SER A CA 1
ATOM 1411 C C . SER A 1 179 ? -4.703 -7.814 19.753 1.00 92.50 179 SER A C 1
ATOM 1413 O O . SER A 1 179 ? -4.933 -7.693 20.957 1.00 92.50 179 SER A O 1
ATOM 1415 N N . GLU A 1 180 ? -4.732 -8.995 19.139 1.00 89.38 180 GLU A N 1
ATOM 1416 C CA . GLU A 1 180 ? -5.047 -10.262 19.808 1.00 89.38 180 GLU A CA 1
ATOM 1417 C C . GLU A 1 180 ? -4.092 -10.589 20.973 1.00 89.38 180 GLU A C 1
ATOM 1419 O O . GLU A 1 180 ? -4.511 -11.150 21.982 1.00 89.38 180 GLU A O 1
ATOM 1424 N N . ASP A 1 181 ? -2.827 -10.173 20.877 1.00 88.94 181 ASP A N 1
ATOM 1425 C CA . ASP A 1 181 ? -1.810 -10.303 21.930 1.00 88.94 181 ASP A CA 1
ATOM 1426 C C . ASP A 1 181 ? -1.839 -9.165 22.972 1.00 88.94 181 ASP A C 1
ATOM 1428 O O . ASP A 1 181 ? -1.036 -9.150 23.905 1.00 88.94 181 ASP A O 1
ATOM 1432 N N . GLY A 1 182 ? -2.783 -8.226 22.855 1.00 88.62 182 GLY A N 1
ATOM 1433 C CA . GLY A 1 182 ? -2.995 -7.141 23.811 1.00 88.62 182 GLY A CA 1
ATOM 1434 C C . GLY A 1 182 ? -2.169 -5.879 23.555 1.00 88.62 182 GLY A C 1
ATOM 1435 O O . GLY A 1 182 ? -2.282 -4.926 24.334 1.00 88.62 182 GLY A O 1
ATOM 1436 N N . THR A 1 183 ? -1.380 -5.810 22.477 1.00 90.62 183 THR A N 1
ATOM 1437 C CA . THR A 1 183 ? -0.724 -4.557 22.076 1.00 90.62 183 THR A CA 1
ATOM 1438 C C . THR A 1 183 ? -1.776 -3.498 21.767 1.00 90.62 183 THR A C 1
ATOM 1440 O O . THR A 1 183 ? -2.739 -3.713 21.033 1.00 90.62 183 THR A O 1
ATOM 1443 N N . LYS A 1 184 ? -1.608 -2.318 22.364 1.00 91.75 184 LYS A N 1
ATOM 1444 C CA . LYS A 1 184 ? -2.470 -1.169 22.095 1.00 91.75 184 LYS A CA 1
ATOM 1445 C C . LYS A 1 184 ? -2.209 -0.673 20.674 1.00 91.75 184 LYS A C 1
ATOM 1447 O O . LYS A 1 184 ? -1.070 -0.368 20.331 1.00 91.75 184 LYS A O 1
ATOM 1452 N N . ILE A 1 185 ? -3.273 -0.599 19.879 1.00 92.38 185 ILE A N 1
ATOM 1453 C CA . ILE A 1 185 ? -3.228 -0.153 18.489 1.00 92.38 185 ILE A CA 1
ATOM 1454 C C . ILE A 1 185 ? -3.538 1.341 18.404 1.00 92.38 185 ILE A C 1
ATOM 1456 O O . ILE A 1 185 ? -2.719 2.091 17.898 1.00 92.38 185 ILE A O 1
ATOM 1460 N N . PHE A 1 186 ? -4.699 1.778 18.901 1.00 92.25 186 PHE A N 1
ATOM 1461 C CA . PHE A 1 186 ? -5.062 3.196 19.015 1.00 92.25 186 PHE A CA 1
ATOM 1462 C C . PHE A 1 186 ? -6.081 3.406 20.135 1.00 92.25 186 PHE A C 1
ATOM 1464 O O . PHE A 1 186 ? -6.734 2.463 20.591 1.00 92.25 186 PHE A O 1
ATOM 1471 N N . ARG A 1 187 ? -6.285 4.663 20.535 1.00 93.19 187 ARG A N 1
ATOM 1472 C CA . ARG A 1 187 ? -7.430 5.077 21.351 1.00 93.19 187 ARG A CA 1
ATOM 1473 C C . ARG A 1 187 ? -8.185 6.199 20.643 1.00 93.19 187 ARG A C 1
ATOM 1475 O O . ARG A 1 187 ? -7.744 7.336 20.579 1.00 93.19 187 ARG A O 1
ATOM 1482 N N . LEU A 1 188 ? -9.381 5.872 20.179 1.00 93.44 188 LEU A N 1
ATOM 1483 C CA . LEU A 1 188 ? -10.289 6.781 19.507 1.00 93.44 188 LEU A CA 1
ATOM 1484 C C . LEU A 1 188 ? -11.040 7.615 20.544 1.00 93.44 188 LEU A C 1
ATOM 1486 O O . LEU A 1 188 ? -11.886 7.116 21.298 1.00 93.44 188 LEU A O 1
ATOM 1490 N N . THR A 1 189 ? -10.740 8.908 20.582 1.00 90.94 189 THR A N 1
ATOM 1491 C CA . THR A 1 189 ? -11.442 9.832 21.478 1.00 90.94 189 THR A CA 1
ATOM 1492 C C . THR A 1 189 ? -12.875 10.076 21.005 1.00 90.94 189 THR A C 1
ATOM 1494 O O . THR A 1 189 ? -13.166 10.093 19.809 1.00 90.94 189 THR A O 1
ATOM 1497 N N . ALA A 1 190 ? -13.781 10.383 21.936 1.00 86.62 190 ALA A N 1
ATOM 1498 C CA . ALA A 1 190 ? -15.179 10.679 21.605 1.00 86.62 190 ALA A CA 1
ATOM 1499 C C . ALA A 1 190 ? -15.387 11.959 20.770 1.00 86.62 190 ALA A C 1
ATOM 1501 O O . ALA A 1 190 ? -16.505 12.256 20.343 1.00 86.62 190 ALA A O 1
ATOM 1502 N N . ARG A 1 191 ? -14.318 12.740 20.572 1.00 87.19 191 ARG A N 1
ATOM 1503 C CA . ARG A 1 191 ? -14.294 13.948 19.740 1.00 87.19 191 ARG A CA 1
ATOM 1504 C C . ARG A 1 191 ? -13.862 13.663 18.303 1.00 87.19 191 ARG A C 1
ATOM 1506 O O . ARG A 1 191 ? -14.031 14.538 17.458 1.00 87.19 191 ARG A O 1
ATOM 1513 N N . ASN A 1 192 ? -13.313 12.480 18.030 1.00 90.62 192 ASN A N 1
ATOM 1514 C CA . ASN A 1 192 ? -12.931 12.080 16.686 1.00 90.62 192 ASN A CA 1
ATOM 1515 C C . ASN A 1 192 ? -14.192 11.938 15.810 1.00 90.62 192 ASN A C 1
ATOM 1517 O O . ASN A 1 192 ? -15.224 11.426 16.253 1.00 90.62 192 ASN A O 1
ATOM 1521 N N . ASN A 1 193 ? -14.125 12.403 14.562 1.00 91.19 193 ASN A N 1
ATOM 1522 C CA . ASN A 1 193 ? -15.242 12.330 13.620 1.00 91.19 193 ASN A CA 1
ATOM 1523 C C . ASN A 1 193 ? -15.644 10.880 13.297 1.00 91.19 193 ASN A C 1
ATOM 1525 O O . ASN A 1 193 ? -16.821 10.624 13.034 1.00 91.19 193 ASN A O 1
ATOM 1529 N N . ALA A 1 194 ? -14.708 9.935 13.388 1.00 94.44 194 ALA A N 1
ATOM 1530 C CA . ALA A 1 194 ? -14.960 8.511 13.207 1.00 94.44 194 ALA A CA 1
ATOM 1531 C C . ALA A 1 194 ? -15.548 7.816 14.444 1.00 94.44 194 ALA A C 1
ATOM 1533 O O . ALA A 1 194 ? -15.957 6.664 14.348 1.00 94.44 194 ALA A O 1
ATOM 1534 N N . TYR A 1 195 ? -15.685 8.500 15.587 1.00 95.00 195 TYR A N 1
ATOM 1535 C CA . TYR A 1 195 ? -16.244 7.886 16.796 1.00 95.00 195 TYR A CA 1
ATOM 1536 C C . TYR A 1 195 ? -17.630 7.281 16.566 1.00 95.00 195 TYR A C 1
ATOM 1538 O O . TYR A 1 195 ? -17.897 6.151 16.954 1.00 95.00 195 TYR A O 1
ATOM 1546 N N . ARG A 1 196 ? -18.528 8.034 15.923 1.00 95.00 196 ARG A N 1
ATOM 1547 C CA . ARG A 1 196 ? -19.916 7.608 15.710 1.00 95.00 196 ARG A CA 1
ATOM 1548 C C . ARG A 1 196 ? -20.039 6.369 14.809 1.00 95.00 196 ARG A C 1
ATOM 1550 O O . ARG A 1 196 ? -20.731 5.447 15.229 1.00 95.00 196 ARG A O 1
ATOM 1557 N N . PRO A 1 197 ? -19.407 6.317 13.619 1.00 96.25 197 PRO A N 1
ATOM 1558 C CA . PRO A 1 197 ? -19.456 5.114 12.792 1.00 96.25 197 PRO A CA 1
ATOM 1559 C C . PRO A 1 197 ? -18.747 3.919 13.447 1.00 96.25 197 PRO A C 1
ATOM 1561 O O . PRO A 1 197 ? -19.260 2.813 13.365 1.00 96.25 197 PRO A O 1
ATOM 1564 N N . ILE A 1 198 ? -17.644 4.125 14.178 1.00 96.44 198 ILE A N 1
ATOM 1565 C CA . ILE A 1 198 ? -16.944 3.024 14.867 1.00 96.44 198 ILE A CA 1
ATOM 1566 C C . ILE A 1 198 ? -17.770 2.474 16.037 1.00 96.44 198 ILE A C 1
ATOM 1568 O O . ILE A 1 198 ? -17.833 1.264 16.231 1.00 96.44 198 ILE A O 1
ATOM 1572 N N . ALA A 1 199 ? -18.456 3.339 16.785 1.00 95.75 199 ALA A N 1
ATOM 1573 C CA . ALA A 1 199 ? -19.388 2.913 17.826 1.00 95.75 199 ALA A CA 1
ATOM 1574 C C . ALA A 1 199 ? -20.549 2.075 17.258 1.00 95.75 199 ALA A C 1
ATOM 1576 O O . ALA A 1 199 ? -20.941 1.095 17.878 1.00 95.75 199 ALA A O 1
ATOM 1577 N N . ALA A 1 200 ? -21.065 2.422 16.073 1.00 95.69 200 ALA A N 1
ATOM 1578 C CA . ALA A 1 200 ? -22.092 1.627 15.398 1.00 95.69 200 ALA A CA 1
ATOM 1579 C C . ALA A 1 200 ? -21.547 0.280 14.882 1.00 95.69 200 ALA A C 1
ATOM 1581 O O . ALA A 1 200 ? -22.227 -0.740 14.975 1.00 95.69 200 ALA A O 1
ATOM 1582 N N . ALA A 1 201 ? -20.306 0.254 14.386 1.00 95.69 201 ALA A N 1
ATOM 1583 C CA . ALA A 1 201 ? -19.636 -0.979 13.977 1.00 95.69 201 ALA A CA 1
ATOM 1584 C C . ALA A 1 201 ? -19.443 -1.942 15.162 1.00 95.69 201 ALA A C 1
ATOM 1586 O O . ALA A 1 201 ? -19.704 -3.131 15.034 1.00 95.69 201 ALA A O 1
ATOM 1587 N N . LEU A 1 202 ? -19.089 -1.424 16.344 1.00 95.44 202 LEU A N 1
ATOM 1588 C CA . LEU A 1 202 ? -19.007 -2.197 17.593 1.00 95.44 202 LEU A CA 1
ATOM 1589 C C . LEU A 1 202 ? -20.315 -2.903 17.986 1.00 95.44 202 LEU A C 1
ATOM 1591 O O . LEU A 1 202 ? -20.276 -3.896 18.704 1.00 95.44 202 LEU A O 1
ATOM 1595 N N . GLU A 1 203 ? -21.465 -2.382 17.557 1.00 93.75 203 GLU A N 1
ATOM 1596 C CA . GLU A 1 203 ? -22.781 -2.970 17.842 1.00 93.75 203 GLU A CA 1
ATOM 1597 C C . GLU A 1 203 ? -23.223 -3.995 16.787 1.00 93.75 203 GLU A C 1
ATOM 1599 O O . GLU A 1 203 ? -24.131 -4.782 17.050 1.00 93.75 203 GLU A O 1
ATOM 1604 N N . SER A 1 204 ? -22.625 -3.969 15.593 1.00 93.00 204 SER A N 1
ATOM 1605 C CA . SER A 1 204 ? -23.118 -4.695 14.413 1.00 93.00 204 SER A CA 1
ATOM 1606 C C . SER A 1 204 ? -22.120 -5.674 13.797 1.00 93.00 204 SER A C 1
ATOM 1608 O O . SER A 1 204 ? -22.533 -6.515 13.002 1.00 93.00 204 SER A O 1
ATOM 1610 N N . SER A 1 205 ? -20.844 -5.598 14.168 1.00 93.88 205 SER A N 1
ATOM 1611 C CA . SER A 1 205 ? -19.775 -6.441 13.634 1.00 93.88 205 SER A CA 1
ATOM 1612 C C . SER A 1 205 ? -19.054 -7.195 14.742 1.00 93.88 205 SER A C 1
ATOM 1614 O O . SER A 1 205 ? -18.847 -6.680 15.842 1.00 93.88 205 SER A O 1
ATOM 1616 N N . GLU A 1 206 ? -18.642 -8.420 14.430 1.00 91.56 206 GLU A N 1
ATOM 1617 C CA . GLU A 1 206 ? -17.884 -9.275 15.351 1.00 91.56 206 GLU A CA 1
ATOM 1618 C C . GLU A 1 206 ? -16.385 -9.237 15.048 1.00 91.56 206 GLU A C 1
ATOM 1620 O O . GLU A 1 206 ? -15.565 -9.517 15.923 1.00 91.56 206 GLU A O 1
ATOM 1625 N N . ASN A 1 207 ? -16.017 -8.874 13.818 1.00 95.19 207 ASN A N 1
ATOM 1626 C CA . ASN A 1 207 ? -14.642 -8.914 13.354 1.00 95.19 207 ASN A CA 1
ATOM 1627 C C . ASN A 1 207 ? -14.153 -7.520 12.992 1.00 95.19 207 ASN A C 1
ATOM 1629 O O . ASN A 1 207 ? -14.847 -6.755 12.320 1.00 95.19 207 ASN A O 1
ATOM 1633 N N . PHE A 1 208 ? -12.919 -7.220 13.392 1.00 96.25 208 PHE A N 1
ATOM 1634 C CA . PHE A 1 208 ? -12.270 -5.958 13.075 1.00 96.25 208 PHE A CA 1
ATOM 1635 C C . PHE A 1 208 ? -10.843 -6.191 12.612 1.00 96.25 208 PHE A C 1
ATOM 1637 O O . PHE A 1 208 ? -10.072 -6.925 13.231 1.00 96.25 208 PHE A O 1
ATOM 1644 N N . ALA A 1 209 ? -10.472 -5.485 11.555 1.00 95.56 209 ALA A N 1
ATOM 1645 C CA . ALA A 1 209 ? -9.121 -5.455 11.037 1.00 95.56 209 ALA A CA 1
ATOM 1646 C C . ALA A 1 209 ? -8.655 -3.998 10.933 1.00 95.56 209 ALA A C 1
ATOM 1648 O O . ALA A 1 209 ? -9.421 -3.115 10.558 1.00 95.56 209 ALA A O 1
ATOM 1649 N N . VAL A 1 210 ? -7.402 -3.722 11.279 1.00 94.12 210 VAL A N 1
ATOM 1650 C CA . VAL A 1 210 ? -6.827 -2.374 11.258 1.00 94.12 210 VAL A CA 1
ATOM 1651 C C . VAL A 1 210 ? -5.628 -2.362 10.329 1.00 94.12 210 VAL A C 1
ATOM 1653 O O . VAL A 1 210 ? -4.735 -3.189 10.475 1.00 94.12 210 VAL A O 1
ATOM 1656 N N . LEU A 1 211 ? -5.598 -1.406 9.410 1.00 92.25 211 LEU A N 1
ATOM 1657 C CA . LEU A 1 211 ? -4.426 -1.033 8.626 1.00 92.25 211 LEU A CA 1
ATOM 1658 C C . LEU A 1 211 ? -4.045 0.398 8.994 1.00 92.25 211 LEU A C 1
ATOM 1660 O O . LEU A 1 211 ? -4.934 1.234 9.163 1.00 92.25 211 LEU A O 1
ATOM 1664 N N . ALA A 1 212 ? -2.756 0.691 9.105 1.00 90.94 212 ALA A N 1
ATOM 1665 C CA . ALA A 1 212 ? -2.305 2.033 9.420 1.00 90.94 212 ALA A CA 1
ATOM 1666 C C . ALA A 1 212 ? -1.038 2.426 8.676 1.00 90.94 212 ALA A C 1
ATOM 1668 O O . ALA A 1 212 ? -0.082 1.653 8.581 1.00 90.94 212 ALA A O 1
ATOM 1669 N N . ASP A 1 213 ? -1.029 3.680 8.240 1.00 88.00 213 ASP A N 1
ATOM 1670 C CA . ASP A 1 213 ? 0.085 4.328 7.568 1.00 88.00 213 ASP A CA 1
ATOM 1671 C C . ASP A 1 213 ? 0.509 5.565 8.352 1.00 88.00 213 ASP A C 1
ATOM 1673 O O . ASP A 1 213 ? -0.311 6.427 8.683 1.00 88.00 213 ASP A O 1
ATOM 1677 N N . ARG A 1 214 ? 1.802 5.669 8.661 1.00 87.44 214 ARG A N 1
ATOM 1678 C CA . ARG A 1 214 ? 2.355 6.836 9.348 1.00 87.44 214 ARG A CA 1
ATOM 1679 C C . ARG A 1 214 ? 2.087 8.097 8.530 1.00 87.44 214 ARG A C 1
ATOM 1681 O O . ARG A 1 214 ? 2.382 8.167 7.337 1.00 87.44 214 ARG A O 1
ATOM 1688 N N . ARG A 1 215 ? 1.622 9.138 9.213 1.00 85.06 215 ARG A N 1
ATOM 1689 C CA . ARG A 1 215 ? 1.441 10.484 8.675 1.00 85.06 215 ARG A CA 1
ATOM 1690 C C . ARG A 1 215 ? 2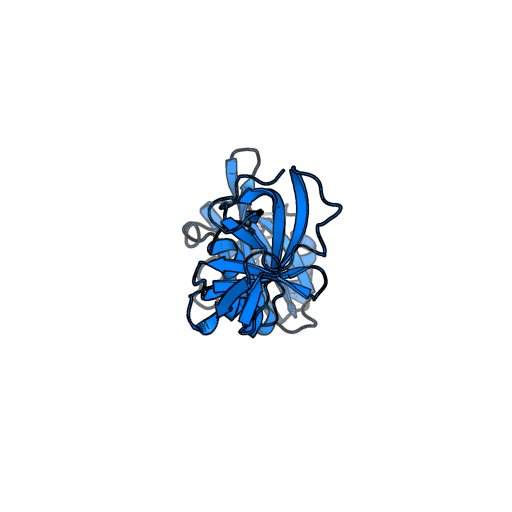.162 11.519 9.515 1.00 85.06 215 ARG A C 1
ATOM 1692 O O . ARG A 1 215 ? 2.199 11.435 10.735 1.00 85.06 215 ARG A O 1
ATOM 1699 N N . ILE A 1 216 ? 2.680 12.537 8.838 1.00 83.88 216 ILE A N 1
ATOM 1700 C CA . ILE A 1 216 ? 3.235 13.732 9.469 1.00 83.88 216 ILE A CA 1
ATOM 1701 C C . ILE A 1 216 ? 2.311 14.894 9.109 1.00 83.88 216 ILE A C 1
ATOM 1703 O O . ILE A 1 216 ? 2.103 15.195 7.930 1.00 83.88 216 ILE A O 1
ATOM 1707 N N . ALA A 1 217 ? 1.705 15.513 10.118 1.00 80.88 217 ALA A N 1
ATOM 1708 C CA . ALA A 1 217 ? 0.864 16.689 9.942 1.00 80.88 217 ALA A CA 1
ATOM 1709 C C . ALA A 1 217 ? 1.703 17.911 9.532 1.00 80.88 217 ALA A C 1
ATOM 1711 O O . ALA A 1 217 ? 2.916 17.965 9.724 1.00 80.88 217 ALA A O 1
ATOM 1712 N N . SER A 1 218 ? 1.048 18.946 8.999 1.00 80.44 218 SER A N 1
ATOM 1713 C CA . SER A 1 218 ? 1.722 20.180 8.559 1.00 80.44 218 SER A CA 1
ATOM 1714 C C . SER A 1 218 ? 2.468 20.916 9.679 1.00 80.44 218 SER A C 1
ATOM 1716 O O . SER A 1 218 ? 3.391 21.676 9.403 1.00 80.44 218 SER A O 1
ATOM 1718 N N . ASN A 1 219 ? 2.083 20.687 10.934 1.00 84.00 219 ASN A N 1
ATOM 1719 C CA . ASN A 1 219 ? 2.732 21.219 12.131 1.00 84.00 219 ASN A CA 1
ATOM 1720 C C . ASN A 1 219 ? 3.838 20.301 12.693 1.00 84.00 219 ASN A C 1
ATOM 1722 O O . ASN A 1 219 ? 4.355 20.585 13.769 1.00 84.00 219 ASN A O 1
ATOM 1726 N N . GLY A 1 220 ? 4.193 19.220 11.992 1.00 82.12 220 GLY A N 1
ATOM 1727 C CA . GLY A 1 220 ? 5.262 18.293 12.370 1.00 82.12 220 GLY A CA 1
ATOM 1728 C C . GLY A 1 220 ? 4.856 17.180 13.337 1.00 82.12 220 GLY A C 1
ATOM 1729 O O . GLY A 1 220 ? 5.703 16.356 13.665 1.00 82.12 220 GLY A O 1
ATOM 1730 N N . ILE A 1 221 ? 3.592 17.126 13.775 1.00 83.75 221 ILE A N 1
ATOM 1731 C CA . ILE A 1 221 ? 3.098 16.042 14.639 1.00 83.75 221 ILE A CA 1
ATOM 1732 C C . ILE A 1 221 ? 3.078 14.731 13.855 1.00 83.75 221 ILE A C 1
ATOM 1734 O O . ILE A 1 221 ? 2.581 14.696 12.722 1.00 83.75 221 ILE A O 1
ATOM 1738 N N . THR A 1 222 ? 3.583 13.660 14.465 1.00 84.56 222 THR A N 1
ATOM 1739 C CA . THR A 1 222 ? 3.519 12.320 13.884 1.00 84.56 222 THR A CA 1
ATOM 1740 C C . THR A 1 222 ? 2.252 11.619 14.356 1.00 84.56 222 THR A C 1
ATOM 1742 O O . THR A 1 222 ? 1.895 11.645 15.526 1.00 84.56 222 THR A O 1
ATOM 1745 N N . GLY A 1 223 ? 1.552 10.982 13.433 1.00 88.62 223 GLY A N 1
ATOM 1746 C CA . GLY A 1 223 ? 0.367 10.187 13.712 1.00 88.62 223 GLY A CA 1
ATOM 1747 C C . GLY A 1 223 ? 0.218 9.069 12.697 1.00 88.62 223 GLY A C 1
ATOM 1748 O O . GLY A 1 223 ? 1.153 8.750 11.957 1.00 88.62 223 GLY A O 1
ATOM 1749 N N . TYR A 1 224 ? -0.975 8.498 12.639 1.00 90.81 224 TYR A N 1
ATOM 1750 C CA . TYR A 1 224 ? -1.329 7.459 11.686 1.00 90.81 224 TYR A CA 1
ATOM 1751 C C . TYR A 1 224 ? -2.657 7.778 11.008 1.00 90.81 224 TYR A C 1
ATOM 1753 O O . TYR A 1 224 ? -3.624 8.193 11.649 1.00 90.81 224 TYR A O 1
ATOM 1761 N N . GLU A 1 225 ? -2.701 7.556 9.699 1.00 91.44 225 GLU A N 1
ATOM 1762 C CA . GLU A 1 225 ? -3.947 7.359 8.972 1.00 91.44 225 GLU A CA 1
ATOM 1763 C C . GLU A 1 225 ? -4.364 5.905 9.179 1.00 91.44 225 GLU A C 1
ATOM 1765 O O . GLU A 1 225 ? -3.696 4.978 8.727 1.00 91.44 225 GLU A O 1
ATOM 1770 N N . ILE A 1 226 ? -5.447 5.716 9.922 1.00 93.25 226 ILE A N 1
ATOM 1771 C CA . ILE A 1 226 ? -6.022 4.424 10.262 1.00 93.25 226 ILE A CA 1
ATOM 1772 C C . ILE A 1 226 ? -7.133 4.107 9.268 1.00 93.25 226 ILE A C 1
ATOM 1774 O O . ILE A 1 226 ? -8.020 4.927 9.038 1.00 93.25 226 ILE A O 1
ATOM 1778 N N . THR A 1 227 ? -7.130 2.892 8.731 1.00 94.00 227 THR A N 1
ATOM 1779 C CA . THR A 1 227 ? -8.278 2.279 8.060 1.00 94.00 227 THR A CA 1
ATOM 1780 C C . THR A 1 227 ? -8.746 1.098 8.901 1.00 94.00 227 THR A C 1
ATOM 1782 O O . THR A 1 227 ? -8.085 0.061 8.964 1.00 94.00 227 THR A O 1
ATOM 1785 N N . LEU A 1 228 ? -9.893 1.264 9.556 1.00 95.94 228 LEU A N 1
ATOM 1786 C CA . LEU A 1 228 ? -10.602 0.198 10.253 1.00 95.94 228 LEU A CA 1
ATOM 1787 C C . LEU A 1 228 ? -11.535 -0.504 9.263 1.00 95.94 228 LEU A C 1
ATOM 1789 O O . LEU A 1 228 ? -12.321 0.147 8.578 1.00 95.94 228 LEU A O 1
ATOM 1793 N N . MET A 1 229 ? -11.456 -1.824 9.208 1.00 96.12 229 MET A N 1
ATOM 1794 C CA . MET A 1 229 ? -12.367 -2.703 8.482 1.00 96.12 229 MET A CA 1
ATOM 1795 C C . MET A 1 229 ? -13.203 -3.503 9.470 1.00 96.12 229 MET A C 1
ATOM 1797 O O . MET A 1 229 ? -12.657 -3.953 10.477 1.00 96.12 229 MET A O 1
ATOM 1801 N N . HIS A 1 230 ? -14.488 -3.700 9.180 1.00 96.44 230 HIS A N 1
ATOM 1802 C CA . HIS A 1 230 ? -15.380 -4.496 10.024 1.00 96.44 230 HIS A CA 1
ATOM 1803 C C . HIS A 1 230 ? -16.402 -5.301 9.212 1.00 96.44 230 HIS A C 1
ATOM 1805 O O . HIS A 1 230 ? -16.776 -4.889 8.108 1.00 96.44 230 HIS A O 1
ATOM 1811 N N . TRP A 1 231 ? -16.795 -6.464 9.743 1.00 94.81 231 TRP A N 1
ATOM 1812 C CA . TRP A 1 231 ? -17.809 -7.365 9.180 1.00 94.81 231 TRP A CA 1
ATOM 1813 C C . TRP A 1 231 ? -18.404 -8.304 10.239 1.00 94.81 231 TRP A C 1
ATOM 1815 O O . TRP A 1 231 ? -17.750 -8.573 11.282 1.00 94.81 231 TRP A O 1
#

Nearest PDB structures (foldseek):
  7uql-assembly1_B  TM=3.247E-01  e=6.757E-02  Papaver somniferum
  8qhh-assembly1_A  TM=2.962E-01  e=7.520E-02  Actinidia deliciosa
  5mxw-assembly1_A  TM=3.098E-01  e=2.195E-01  Lupinus luteus
  4z3l-assembly4_E  TM=3.040E-01  e=3.027E-01  Betula pendula
  8iff-assembly1_B  TM=1.876E-01  e=2.719E-01  Arabidopsis thaliana

Mean predicted aligned error: 10.93 Å

Sequence (231 aa):
MLPGGFTRTLYVYDDSPFQSASEGDSIYVEFFPGEAVLRSKKSGATVDTRQENAVCYLHRGQPVGVTFSSNADLKLAHEKGIRLIAKAIVGKPLADHGGIRGLTLHLPEGYDTTRKMIQSYEFYQQVPQEAERISFNEWDEEDFAQLSDREHWAFKNARLDYLPVPASSSAKPHIQASSEDGTKIFRLTARNNAYRPIAAALESSENFAVLADRRIASNGITGYEITLMHW

Secondary structure (DSSP, 8-state):
-PPPPPEEEEEES--GGGTTPPTT-EEEEEEE-S--EEE-TTT--EEETTTTTEEEEEETTEEEEEEE---HHHHHHHHTT---EEEEEEEEEEGGGTTEEEEEEE-SSHHHHHHHHHHHHHHHTTS-TT-EEEEEEE--GGGGGGGTT-SEEEESS-EEEEPP--TT--PPPPEEEE-TT--EEEEE-TTSTTHHHHHHHHHH-S-EEEEEEEEE-TTS-EEEEEEEEE-

Foldseek 3Di:
DDDAFDWFKWFWLACVVPPVPDAFDKAKKKWDQDWDWGARPQPRDIDTCVVQVWIWIDGVNHTTTITRHNDVLSNLCVVLVNIAMWIWGWDAQDVVVRRTTIIITGGDHPPVVSVLVSVVSVLVVLADPPWDKDKFKDQPCVLCVVVNVPQKDKAFAKDKDFDDDPPPDPAGTWIWIAHPVGHTDGIHHPPTPCNVVVVVLVVPFDTKMKIWGWDQDPVRGIIITIMIITD

Radius of gyration: 23.48 Å; Cα contacts (8 Å, |Δi|>4): 448; chains: 1; bounding box: 50×34×71 Å

pLDDT: mean 81.7, std 13.25, range [23.03, 96.44]